Protein AF-A0A519S203-F1 (afdb_monomer_lite)

Sequence (271 aa):
MNTGEDIQGLRKIIDFTRLISLFILSIHFYLVCYVAFEQLGFTSKITDKIIINISKTGLFKSHLLPKGAALLCLGISLVGAKGKKDEKINLKSILAYLSSGLLLYFLSFICLYINSLAIVVGGFYIVITSMGYILILTGGVLLSRLIKVNLNKDIFNDENETFPQEERLLENEYSINLPAKYRLKDKVRDSWINFINPFRGLLVAGTPGAGKSYFVIRHIIDQHIKKGFSMFLYDFKYDDLSKIAYNKLLKYYSGYKIKPSFYVINFDDLN

Foldseek 3Di:
DPPVVVLVVVLVVLVVLLVVLVVLVVLLLCVLLVVLCVVVVVDDPVVCVVSVVVCVVVQVPDSVSSLVSSVVSLLVSLLSQDDDPDDDLDPVLLCVLLVQLVCLQVVLVVLVPDPDDSNVSSVSSSVSNVSSVVSNNVSSNSVSNVVVVVVPPPCPDPQNPFDDAAADDDDDLAKFKFWDWGDHRPDIHIHIDIRPHCVVDDDDDDDPPPCSCPRPVLSNLLVCLLSPDDDDDDDPPPPVVVVSNVVSCVVNQVVDPDGDDDDDDDPVPPD

Radius of gyration: 38.13 Å; chains: 1; bounding box: 88×41×104 Å

Structure (mmCIF, N/CA/C/O backbone):
data_AF-A0A519S203-F1
#
_entry.id   AF-A0A519S203-F1
#
loop_
_atom_site.group_PDB
_atom_site.id
_atom_site.type_symbol
_atom_site.label_atom_id
_atom_site.label_alt_id
_atom_site.label_comp_id
_atom_site.label_asym_id
_atom_site.label_entity_id
_atom_site.label_seq_id
_atom_site.pdbx_PDB_ins_code
_atom_site.Cartn_x
_atom_site.Cartn_y
_atom_site.Cartn_z
_atom_site.occupancy
_atom_site.B_iso_or_equiv
_atom_site.auth_seq_id
_atom_site.auth_comp_id
_atom_site.auth_asym_id
_atom_site.auth_atom_id
_atom_site.pdbx_PDB_model_num
ATOM 1 N N . MET A 1 1 ? 5.602 25.258 0.158 1.00 37.12 1 MET A N 1
ATOM 2 C CA . MET A 1 1 ? 4.981 25.820 -1.059 1.00 37.12 1 MET A CA 1
ATOM 3 C C . MET A 1 1 ? 5.513 25.046 -2.254 1.00 37.12 1 MET A C 1
ATOM 5 O O . MET A 1 1 ? 6.661 25.246 -2.600 1.00 37.12 1 MET A O 1
ATOM 9 N N . ASN A 1 2 ? 4.735 24.121 -2.822 1.00 43.53 2 ASN A N 1
ATOM 10 C CA . ASN A 1 2 ? 4.998 23.586 -4.164 1.00 43.53 2 ASN A CA 1
ATOM 11 C C . ASN A 1 2 ? 4.068 24.360 -5.097 1.00 43.53 2 ASN A C 1
ATOM 13 O O . ASN A 1 2 ? 2.871 24.072 -5.134 1.00 43.53 2 ASN A O 1
ATOM 17 N N . THR A 1 3 ? 4.572 25.394 -5.763 1.00 49.97 3 THR A N 1
ATOM 18 C CA . THR A 1 3 ? 3.804 26.104 -6.790 1.00 49.97 3 THR A CA 1
ATOM 19 C C . THR A 1 3 ? 3.581 25.154 -7.973 1.00 49.97 3 THR A C 1
ATOM 21 O O . THR A 1 3 ? 4.414 24.303 -8.288 1.00 49.97 3 THR A O 1
ATOM 24 N N . GLY A 1 4 ? 2.414 25.230 -8.619 1.00 61.44 4 GLY A N 1
ATOM 25 C CA . GLY A 1 4 ? 2.078 24.346 -9.745 1.00 61.44 4 GLY A CA 1
ATOM 26 C C . GLY A 1 4 ? 3.035 24.474 -10.941 1.00 61.44 4 GLY A C 1
ATOM 27 O O . GLY A 1 4 ? 3.163 23.527 -11.718 1.00 61.44 4 GLY A O 1
ATOM 28 N N . GLU A 1 5 ? 3.734 25.607 -11.056 1.00 64.50 5 GLU A N 1
ATOM 29 C CA . GLU A 1 5 ? 4.727 25.889 -12.098 1.00 64.50 5 GLU A CA 1
ATOM 30 C C . GLU A 1 5 ? 5.952 24.969 -12.011 1.00 64.50 5 GLU A C 1
ATOM 32 O O . GLU A 1 5 ? 6.339 24.385 -13.026 1.00 64.50 5 GLU A O 1
ATOM 37 N N . ASP A 1 6 ? 6.488 24.719 -10.810 1.00 75.69 6 ASP A N 1
ATOM 38 C CA . ASP A 1 6 ? 7.647 23.832 -10.616 1.00 75.69 6 ASP A CA 1
ATOM 39 C C . ASP A 1 6 ? 7.331 22.385 -11.020 1.00 75.69 6 ASP A C 1
ATOM 41 O O . ASP A 1 6 ? 8.147 21.678 -11.618 1.00 75.69 6 ASP A O 1
ATOM 45 N N . ILE A 1 7 ? 6.097 21.941 -10.760 1.00 76.94 7 ILE A N 1
ATOM 46 C CA . ILE A 1 7 ? 5.631 20.596 -11.121 1.00 76.94 7 ILE A CA 1
ATOM 47 C C . ILE A 1 7 ? 5.490 20.456 -12.645 1.00 76.94 7 ILE A C 1
ATOM 49 O O . ILE A 1 7 ? 5.807 19.396 -13.197 1.00 76.94 7 ILE A O 1
ATOM 53 N N . GLN A 1 8 ? 5.026 21.503 -13.337 1.00 79.25 8 GLN A N 1
ATOM 54 C CA . GLN A 1 8 ? 4.950 21.515 -14.800 1.00 79.25 8 GLN A CA 1
ATOM 55 C C . GLN A 1 8 ? 6.339 21.574 -15.444 1.00 79.25 8 GLN A C 1
ATOM 57 O O . GLN A 1 8 ? 6.587 20.844 -16.408 1.00 79.25 8 GLN A O 1
ATOM 62 N N . GLY A 1 9 ? 7.250 22.388 -14.902 1.00 84.31 9 GLY A N 1
ATOM 63 C CA . GLY A 1 9 ? 8.643 22.458 -15.344 1.00 84.31 9 GLY A CA 1
ATOM 64 C C . GLY A 1 9 ? 9.336 21.101 -15.237 1.00 84.31 9 GLY A C 1
ATOM 65 O O . GLY A 1 9 ? 9.890 20.604 -16.219 1.00 84.31 9 GLY A O 1
ATOM 66 N N . LEU A 1 10 ? 9.195 20.435 -14.089 1.00 83.56 10 LEU A N 1
ATOM 67 C CA . LEU A 1 10 ? 9.743 19.098 -13.877 1.00 83.56 10 LEU A CA 1
ATOM 68 C C . LEU A 1 10 ? 9.188 18.083 -14.890 1.00 83.56 10 LEU A C 1
ATOM 70 O O . LEU A 1 10 ? 9.958 17.317 -15.469 1.00 83.56 10 LEU A O 1
ATOM 74 N N . ARG A 1 11 ? 7.873 18.100 -15.163 1.00 83.12 11 ARG A N 1
ATOM 75 C CA . ARG A 1 11 ? 7.250 17.210 -16.163 1.00 83.12 11 ARG A CA 1
ATOM 76 C C . ARG A 1 11 ? 7.840 17.418 -17.561 1.00 83.12 11 ARG A C 1
ATOM 78 O O . ARG A 1 11 ? 8.173 16.433 -18.214 1.00 83.12 11 ARG A O 1
ATOM 85 N N . LYS A 1 12 ? 8.037 18.668 -17.991 1.00 87.62 12 LYS A N 1
ATOM 86 C CA . LYS A 1 12 ? 8.670 18.973 -19.286 1.00 87.62 12 LYS A CA 1
ATOM 87 C C . LYS A 1 12 ? 10.096 18.421 -19.371 1.00 87.62 12 LYS A C 1
ATOM 89 O O . LYS A 1 12 ? 10.453 17.837 -20.388 1.00 87.62 12 LYS A O 1
ATOM 94 N N . ILE A 1 13 ? 10.887 18.550 -18.302 1.00 88.56 13 ILE A N 1
ATOM 95 C CA . ILE A 1 13 ? 12.260 18.014 -18.241 1.00 88.56 13 ILE A CA 1
ATOM 96 C C . ILE A 1 13 ? 12.256 16.484 -18.363 1.00 88.56 13 ILE A C 1
ATOM 98 O O . ILE A 1 13 ? 13.059 15.910 -19.100 1.00 88.56 13 ILE A O 1
ATOM 102 N N . ILE A 1 14 ? 11.330 15.812 -17.679 1.00 90.56 14 ILE A N 1
ATOM 103 C CA . ILE A 1 14 ? 11.160 14.355 -17.750 1.00 90.56 14 ILE A CA 1
ATOM 104 C C . ILE A 1 14 ? 10.800 13.904 -19.170 1.00 90.56 14 ILE A C 1
ATOM 106 O O . ILE A 1 14 ? 11.439 12.995 -19.705 1.00 90.56 14 ILE A O 1
ATOM 110 N N . ASP A 1 15 ? 9.808 14.548 -19.790 1.00 89.81 15 ASP A N 1
ATOM 111 C CA . ASP A 1 15 ? 9.378 14.221 -21.151 1.00 89.81 15 ASP A CA 1
ATOM 112 C C . ASP A 1 15 ? 10.504 14.465 -22.166 1.00 89.81 15 ASP A C 1
ATOM 114 O O . ASP A 1 15 ? 10.732 13.635 -23.050 1.00 89.81 15 ASP A O 1
ATOM 118 N N . PHE A 1 16 ? 11.270 15.545 -21.992 1.00 93.44 16 PHE A N 1
ATOM 119 C CA . PHE A 1 16 ? 12.445 15.845 -22.806 1.00 93.44 16 PHE A CA 1
ATOM 120 C C . PHE A 1 16 ? 13.559 14.802 -22.630 1.00 93.44 16 PHE A C 1
ATOM 122 O O . PHE A 1 16 ? 14.152 14.353 -23.607 1.00 93.44 16 PHE A O 1
ATOM 129 N N . THR A 1 17 ? 13.797 14.328 -21.406 1.00 94.50 17 THR A N 1
ATOM 130 C CA . THR A 1 17 ? 14.799 13.281 -21.138 1.00 94.50 17 THR A CA 1
ATOM 131 C C . THR A 1 17 ? 14.405 11.948 -21.786 1.00 94.50 17 THR A C 1
ATOM 133 O O . THR A 1 17 ? 15.253 11.240 -22.334 1.00 94.50 17 THR A O 1
ATOM 136 N N . ARG A 1 18 ? 13.106 11.618 -21.808 1.00 94.44 18 ARG A N 1
ATOM 137 C CA . ARG A 1 18 ? 12.589 10.461 -22.557 1.00 94.44 18 ARG A CA 1
ATOM 138 C C . ARG A 1 18 ? 12.756 10.644 -24.069 1.00 94.44 18 ARG A C 1
ATOM 140 O O . ARG A 1 18 ? 13.092 9.686 -24.759 1.00 94.44 18 ARG A O 1
ATOM 147 N N . LEU A 1 19 ? 12.569 11.858 -24.588 1.00 96.00 19 LEU A N 1
ATOM 148 C CA . LEU A 1 19 ? 12.817 12.154 -26.001 1.00 96.00 19 LEU A CA 1
ATOM 149 C C . LEU A 1 19 ? 14.298 11.963 -26.364 1.00 96.00 19 LEU A C 1
ATOM 151 O O . LEU A 1 19 ? 14.592 11.359 -27.391 1.00 96.00 19 LEU A O 1
ATOM 155 N N . ILE A 1 20 ? 15.226 12.390 -25.498 1.00 96.25 20 ILE A N 1
ATOM 156 C CA . ILE A 1 20 ? 16.668 12.142 -25.668 1.00 96.25 20 ILE A CA 1
ATOM 157 C C . ILE A 1 20 ? 16.960 10.636 -25.711 1.00 96.25 20 ILE A C 1
ATOM 159 O O . ILE A 1 20 ? 17.706 10.182 -26.575 1.00 96.25 20 ILE A O 1
ATOM 163 N N . SER A 1 21 ? 16.347 9.853 -24.818 1.00 97.31 21 SER A N 1
ATOM 164 C CA . SER A 1 21 ? 16.475 8.389 -24.808 1.00 97.31 21 SER A CA 1
ATOM 165 C C . SER A 1 21 ? 16.095 7.769 -26.161 1.00 97.31 21 SER A C 1
ATOM 167 O O . SER A 1 21 ? 16.878 7.010 -26.735 1.00 97.31 21 SER A O 1
ATOM 169 N N . LEU A 1 22 ? 14.930 8.142 -26.701 1.00 97.31 22 LEU A N 1
ATOM 170 C CA . LEU A 1 22 ? 14.467 7.685 -28.014 1.00 97.31 22 LEU A CA 1
ATOM 171 C C . LEU A 1 22 ? 15.371 8.175 -29.147 1.00 97.31 22 LEU A C 1
ATOM 173 O O . LEU A 1 22 ? 15.666 7.416 -30.061 1.00 97.31 22 LEU A O 1
ATOM 177 N N . PHE A 1 23 ? 15.851 9.416 -29.080 1.00 96.50 23 PHE A N 1
ATOM 178 C CA . PHE A 1 23 ? 16.739 9.985 -30.090 1.00 96.50 23 PHE A CA 1
ATOM 179 C C . PHE A 1 23 ? 18.073 9.232 -30.180 1.00 96.50 23 PHE A C 1
ATOM 181 O O . PHE A 1 23 ? 18.504 8.878 -31.278 1.00 96.50 23 PHE A O 1
ATOM 188 N N . ILE A 1 24 ? 18.692 8.913 -29.036 1.00 96.75 24 ILE A N 1
ATOM 189 C CA . ILE A 1 24 ? 19.907 8.083 -28.984 1.00 96.75 24 ILE A CA 1
ATOM 190 C C . ILE A 1 24 ? 19.639 6.715 -29.623 1.00 96.75 24 ILE A C 1
ATOM 192 O O . ILE A 1 24 ? 20.448 6.240 -30.424 1.00 96.75 24 ILE A O 1
ATOM 196 N N . LEU A 1 25 ? 18.498 6.094 -29.307 1.00 97.44 25 LEU A N 1
ATOM 197 C CA . LEU A 1 25 ? 18.125 4.793 -29.859 1.00 97.44 25 LEU A CA 1
ATOM 198 C C . LEU A 1 25 ? 17.867 4.851 -31.376 1.00 97.44 25 LEU A C 1
ATOM 200 O O . LEU A 1 25 ? 18.287 3.951 -32.097 1.00 97.44 25 LEU A O 1
ATOM 204 N N . SER A 1 26 ? 17.254 5.922 -31.880 1.00 96.38 26 SER A N 1
ATOM 205 C CA . SER A 1 26 ? 17.035 6.132 -33.316 1.00 96.38 26 SER A CA 1
ATOM 206 C C . SER A 1 26 ? 18.344 6.290 -34.088 1.00 96.38 26 SER A C 1
ATOM 208 O O . SER A 1 26 ? 18.509 5.676 -35.141 1.00 96.38 26 SER A O 1
ATOM 210 N N . ILE A 1 27 ? 19.307 7.054 -33.557 1.00 95.44 27 ILE A N 1
ATOM 211 C CA . ILE A 1 27 ? 20.646 7.157 -34.162 1.00 95.44 27 ILE A CA 1
ATOM 212 C C . ILE A 1 27 ? 21.337 5.793 -34.148 1.00 95.44 27 ILE A C 1
ATOM 214 O O . ILE A 1 27 ? 21.956 5.402 -35.136 1.00 95.44 27 ILE A O 1
ATOM 218 N N . HIS A 1 28 ? 21.198 5.045 -33.053 1.00 96.31 28 HIS A N 1
ATOM 219 C CA . HIS A 1 28 ? 21.735 3.691 -32.950 1.00 96.31 28 HIS A CA 1
ATOM 220 C C . HIS A 1 28 ? 21.155 2.755 -34.016 1.00 96.31 28 HIS A C 1
ATOM 222 O O . HIS A 1 28 ? 21.908 2.034 -34.666 1.00 96.31 28 HIS A O 1
ATOM 228 N N . PHE A 1 29 ? 19.840 2.794 -34.252 1.00 96.31 29 PHE A N 1
ATOM 229 C CA . PHE A 1 29 ? 19.209 2.029 -35.330 1.00 96.31 29 PHE A CA 1
ATOM 230 C C . PHE A 1 29 ? 19.722 2.436 -36.705 1.00 96.31 29 PHE A C 1
ATOM 232 O O . PHE A 1 29 ? 20.064 1.560 -37.495 1.00 96.31 29 PHE A O 1
ATOM 239 N N . TYR A 1 30 ? 19.835 3.737 -36.973 1.00 95.12 30 TYR A N 1
ATOM 240 C CA . TYR A 1 30 ? 20.337 4.224 -38.255 1.00 95.12 30 TYR A CA 1
ATOM 241 C C . TYR A 1 30 ? 21.770 3.758 -38.534 1.00 95.12 30 TYR A C 1
ATOM 243 O O . TYR A 1 30 ? 22.072 3.311 -39.634 1.00 95.12 30 TYR A O 1
ATOM 251 N N . LEU A 1 31 ? 22.646 3.816 -37.526 1.00 94.00 31 LEU A N 1
ATOM 252 C CA . LEU A 1 31 ? 24.042 3.394 -37.653 1.00 94.00 31 LEU A CA 1
ATOM 253 C C . LEU A 1 31 ? 24.181 1.875 -37.807 1.00 94.00 31 LEU A C 1
ATOM 255 O O . LEU A 1 31 ? 24.918 1.415 -38.674 1.00 94.00 31 LEU A O 1
ATOM 259 N N . VAL A 1 32 ? 23.486 1.088 -36.980 1.00 93.88 32 VAL A N 1
ATOM 260 C CA . VAL A 1 32 ? 23.598 -0.383 -37.000 1.00 93.88 32 VAL A CA 1
ATOM 261 C C . VAL A 1 32 ? 22.926 -0.987 -38.232 1.00 93.88 32 VAL A C 1
ATOM 263 O O . VAL A 1 32 ? 23.426 -1.962 -38.785 1.00 93.88 32 VAL A O 1
ATOM 266 N N . CYS A 1 33 ? 21.810 -0.416 -38.680 1.00 94.31 33 CYS A N 1
ATOM 267 C CA . CYS A 1 33 ? 21.027 -0.932 -39.800 1.00 94.31 33 CYS A CA 1
ATOM 268 C C . CYS A 1 33 ? 21.199 -0.094 -41.076 1.00 94.31 33 CYS A C 1
ATOM 270 O O . CYS A 1 33 ? 20.311 -0.117 -41.924 1.00 94.31 33 CYS A O 1
ATOM 272 N N . TYR A 1 34 ? 22.314 0.632 -41.238 1.00 94.31 34 TYR A N 1
ATOM 273 C CA . TYR A 1 34 ? 22.511 1.577 -42.348 1.00 94.31 34 TYR A CA 1
ATOM 274 C C . TYR A 1 34 ? 22.242 0.959 -43.726 1.00 94.31 34 TYR A C 1
ATOM 276 O O . TYR A 1 34 ? 21.483 1.517 -44.508 1.00 94.31 34 TYR A O 1
ATOM 284 N N . VAL A 1 35 ? 22.770 -0.242 -43.984 1.00 92.75 35 VAL A N 1
ATOM 285 C CA . VAL A 1 35 ? 22.560 -0.969 -45.251 1.00 92.75 35 VAL A CA 1
ATOM 286 C C . VAL A 1 35 ? 21.073 -1.249 -45.505 1.00 92.75 35 VAL A C 1
ATOM 288 O O . VAL A 1 35 ? 20.607 -1.173 -46.637 1.00 92.75 35 VAL A O 1
ATOM 291 N N . ALA A 1 36 ? 20.297 -1.537 -44.456 1.00 93.31 36 ALA A N 1
ATOM 292 C CA . ALA A 1 36 ? 18.852 -1.714 -44.577 1.00 93.31 36 ALA A CA 1
ATOM 293 C C . ALA A 1 36 ? 18.150 -0.391 -44.925 1.00 93.31 36 ALA A C 1
ATOM 295 O O . ALA A 1 36 ? 17.274 -0.372 -45.786 1.00 93.31 36 ALA A O 1
ATOM 296 N N . PHE A 1 37 ? 18.544 0.718 -44.288 1.00 93.38 37 PHE A N 1
ATOM 297 C CA . PHE A 1 37 ? 18.011 2.049 -44.599 1.00 93.38 37 PHE A CA 1
ATOM 298 C C . PHE A 1 37 ? 18.373 2.501 -46.019 1.00 93.38 37 PHE A C 1
ATOM 300 O O . PHE A 1 37 ? 17.535 3.097 -46.693 1.00 93.38 37 PHE A O 1
ATOM 307 N N . GLU A 1 38 ? 19.581 2.186 -46.489 1.00 93.75 38 GLU A N 1
ATOM 308 C CA . GLU A 1 38 ? 20.039 2.475 -47.850 1.00 93.75 38 GLU A CA 1
ATOM 309 C C . GLU A 1 38 ? 19.207 1.713 -48.888 1.00 93.75 38 GLU A C 1
ATOM 311 O O . GLU A 1 38 ? 18.688 2.321 -49.822 1.00 93.75 38 GLU A O 1
ATOM 316 N N . GLN A 1 39 ? 18.982 0.409 -48.682 1.00 92.44 39 GLN A N 1
ATOM 317 C CA . GLN A 1 39 ? 18.137 -0.410 -49.563 1.00 92.44 39 GLN A CA 1
ATOM 318 C C . GLN A 1 39 ? 16.674 0.059 -49.601 1.00 92.44 39 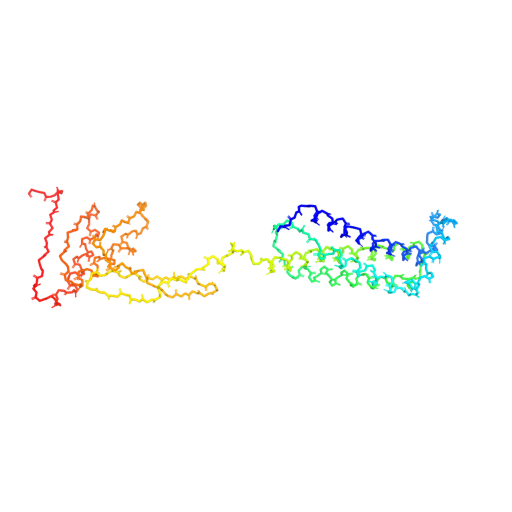GLN A C 1
ATOM 320 O O . GLN A 1 39 ? 16.004 -0.105 -50.618 1.00 92.44 39 GLN A O 1
ATOM 325 N N . LEU A 1 40 ? 16.176 0.651 -48.511 1.00 91.69 40 LEU A N 1
ATOM 326 C CA . LEU A 1 40 ? 14.829 1.225 -48.431 1.00 91.69 40 LEU A CA 1
ATOM 327 C C . LEU A 1 40 ? 14.737 2.656 -48.990 1.00 91.69 40 LEU A C 1
ATOM 329 O O . LEU A 1 40 ? 13.647 3.221 -49.020 1.00 91.69 40 LEU A O 1
ATOM 333 N N . GLY A 1 41 ? 15.852 3.262 -49.414 1.00 91.19 41 GLY A N 1
ATOM 334 C CA . GLY A 1 41 ? 15.882 4.649 -49.887 1.00 91.19 41 GLY A CA 1
ATOM 335 C C . GLY A 1 41 ? 15.641 5.689 -48.784 1.00 91.19 41 GLY A C 1
ATOM 336 O O . GLY A 1 41 ? 15.278 6.825 -49.076 1.00 91.19 41 GLY A O 1
ATOM 337 N N . PHE A 1 42 ? 15.836 5.320 -47.514 1.00 89.56 42 PHE A N 1
ATOM 338 C CA . PHE A 1 42 ? 15.654 6.195 -46.349 1.00 89.56 42 PHE A CA 1
ATOM 339 C C . PHE A 1 42 ? 16.945 6.902 -45.903 1.00 89.56 42 PHE A C 1
ATOM 341 O O . PHE A 1 42 ? 17.016 7.426 -44.789 1.00 89.56 42 PHE A O 1
ATOM 348 N N . THR A 1 43 ? 17.963 6.945 -46.762 1.00 92.06 43 THR A N 1
ATOM 349 C CA . THR A 1 43 ? 19.217 7.671 -46.525 1.00 92.06 43 THR A CA 1
ATOM 350 C C . THR A 1 43 ? 19.224 9.017 -47.251 1.00 92.06 43 THR A C 1
ATOM 352 O O . THR A 1 43 ? 18.616 9.198 -48.306 1.00 92.06 43 THR A O 1
ATOM 355 N N . SER A 1 44 ? 19.907 10.010 -46.678 1.00 92.56 44 SER A N 1
ATOM 356 C CA . SER A 1 44 ? 20.131 11.300 -47.339 1.00 92.56 44 SER A CA 1
ATOM 357 C C . SER A 1 44 ? 21.510 11.846 -46.990 1.00 92.56 44 SER A C 1
ATOM 359 O O . SER A 1 44 ? 21.979 11.684 -45.864 1.00 92.56 44 SER A O 1
ATOM 361 N N . LYS A 1 45 ? 22.142 12.577 -47.920 1.00 91.00 45 LYS A N 1
ATOM 362 C CA . LYS A 1 45 ? 23.474 13.175 -47.698 1.00 91.00 45 LYS A CA 1
ATOM 363 C C . LYS A 1 45 ? 23.519 14.083 -46.464 1.00 91.00 45 LYS A C 1
ATOM 365 O O . LYS A 1 45 ? 24.551 14.179 -45.803 1.00 91.00 45 LYS A O 1
ATOM 370 N N . ILE A 1 46 ? 22.413 14.768 -46.165 1.00 92.62 46 ILE A N 1
ATOM 371 C CA . ILE A 1 46 ? 22.306 15.664 -45.009 1.00 92.62 46 ILE A CA 1
ATOM 372 C C . ILE A 1 46 ? 22.223 14.838 -43.721 1.00 92.62 46 ILE A C 1
ATOM 374 O O . ILE A 1 46 ? 23.005 15.073 -42.799 1.00 92.62 46 ILE A O 1
ATOM 378 N N . THR A 1 47 ? 21.327 13.847 -43.680 1.00 90.88 47 THR A N 1
ATOM 379 C CA . THR A 1 47 ? 21.146 12.943 -42.533 1.00 90.88 47 THR A CA 1
ATOM 380 C C . THR A 1 47 ? 22.442 12.203 -42.208 1.00 90.88 47 THR A C 1
ATOM 382 O O . THR A 1 47 ? 22.880 12.212 -41.059 1.00 90.88 47 THR A O 1
ATOM 385 N N . ASP A 1 48 ? 23.111 11.658 -43.226 1.00 91.94 48 ASP A N 1
ATOM 386 C CA . ASP A 1 48 ? 24.374 10.931 -43.085 1.00 91.94 48 ASP A CA 1
ATOM 387 C C . ASP A 1 48 ? 25.466 11.819 -42.500 1.00 91.94 48 ASP A C 1
ATOM 389 O O . ASP A 1 48 ? 26.135 11.440 -41.540 1.00 91.94 48 ASP A O 1
ATOM 393 N N . LYS A 1 49 ? 25.609 13.045 -43.015 1.00 92.38 49 LYS A N 1
ATOM 394 C CA . LYS A 1 49 ? 26.606 13.998 -42.516 1.00 92.38 49 LYS A CA 1
ATOM 395 C C . LYS A 1 49 ? 26.370 14.355 -41.047 1.00 92.38 49 LYS A C 1
ATOM 397 O O . LYS A 1 49 ? 27.331 14.451 -40.282 1.00 92.38 49 LYS A O 1
ATOM 402 N N . ILE A 1 50 ? 25.113 14.543 -40.646 1.00 91.88 50 ILE A N 1
ATOM 403 C CA . ILE A 1 50 ? 24.751 14.830 -39.252 1.00 91.88 50 ILE A CA 1
ATOM 404 C C . ILE A 1 50 ? 25.073 13.622 -38.367 1.00 91.88 50 ILE A C 1
ATOM 406 O O . ILE A 1 50 ? 25.781 13.763 -37.369 1.00 91.88 50 ILE A O 1
ATOM 410 N N . ILE A 1 51 ? 24.611 12.431 -38.747 1.00 92.06 51 ILE A N 1
ATOM 411 C CA . ILE A 1 51 ? 24.763 11.216 -37.942 1.00 92.06 51 ILE A CA 1
ATOM 412 C C . ILE A 1 51 ? 26.233 10.792 -37.821 1.00 92.06 51 ILE A C 1
ATOM 414 O O . ILE A 1 51 ? 26.666 10.431 -36.729 1.00 92.06 51 ILE A O 1
ATOM 418 N N . ILE A 1 52 ? 27.036 10.919 -38.882 1.00 89.69 52 ILE A N 1
ATOM 419 C CA . ILE A 1 52 ? 28.486 10.653 -38.846 1.00 89.69 52 ILE A CA 1
ATOM 420 C C . ILE A 1 52 ? 29.213 11.620 -37.904 1.00 89.69 52 ILE A C 1
ATOM 422 O O . ILE A 1 52 ? 30.165 11.237 -37.226 1.00 89.69 52 ILE A O 1
ATOM 426 N N . ASN A 1 53 ? 28.797 12.885 -37.833 1.00 91.25 53 ASN A N 1
ATOM 427 C CA . ASN A 1 53 ? 29.393 13.818 -36.878 1.00 91.25 53 ASN A CA 1
ATOM 428 C C . ASN A 1 53 ? 28.998 13.479 -35.435 1.00 91.25 53 ASN A C 1
ATOM 430 O O . ASN A 1 53 ? 29.838 13.563 -34.541 1.00 91.25 53 ASN A O 1
ATOM 434 N N . ILE A 1 54 ? 27.761 13.031 -35.212 1.00 89.38 54 ILE A N 1
ATOM 435 C CA . ILE A 1 54 ? 27.304 12.579 -33.894 1.00 89.38 54 ILE A CA 1
ATOM 436 C C . ILE A 1 54 ? 28.005 11.275 -33.481 1.00 89.38 54 ILE A C 1
ATOM 438 O O . ILE A 1 54 ? 28.371 11.128 -32.314 1.00 89.38 54 ILE A O 1
ATOM 442 N N . SER A 1 55 ? 28.270 10.345 -34.402 1.00 89.00 55 SER A N 1
ATOM 443 C CA . SER A 1 55 ? 28.934 9.074 -34.072 1.00 89.00 55 SER A CA 1
ATOM 444 C C . SER A 1 55 ? 30.366 9.266 -33.549 1.00 89.00 55 SER A C 1
ATOM 446 O O . SER A 1 55 ? 30.831 8.489 -32.710 1.00 89.00 55 SER A O 1
ATOM 448 N N . LYS A 1 56 ? 31.036 10.363 -33.935 1.00 88.38 56 LYS A N 1
ATOM 449 C CA . LYS A 1 56 ? 32.379 10.742 -33.456 1.00 88.38 56 LYS A CA 1
ATOM 450 C C . LYS A 1 56 ? 32.433 11.161 -31.982 1.00 88.38 56 LYS A C 1
ATOM 452 O O . LYS A 1 56 ? 33.518 11.180 -31.410 1.00 88.38 56 LYS A O 1
ATOM 457 N N . THR A 1 57 ? 31.295 11.440 -31.342 1.00 85.69 57 THR A N 1
ATOM 458 C CA . THR A 1 57 ? 31.215 11.854 -29.921 1.00 85.69 57 THR A CA 1
ATOM 459 C C . THR A 1 57 ? 31.630 10.762 -28.924 1.00 85.69 57 THR A C 1
ATOM 461 O O . THR A 1 57 ? 31.699 11.006 -27.724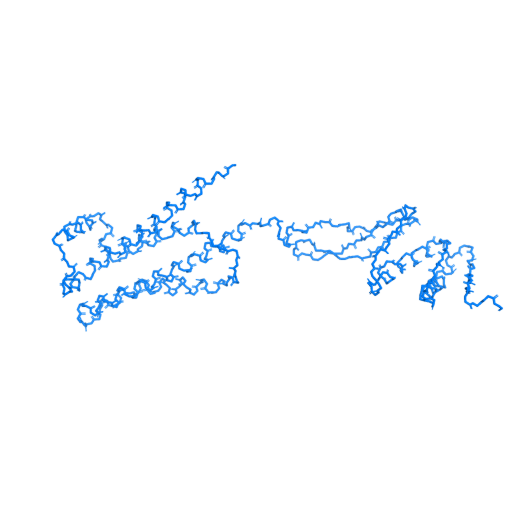 1.00 85.69 57 THR A O 1
ATOM 464 N N . GLY A 1 58 ? 31.913 9.542 -29.396 1.00 86.31 58 GLY A N 1
ATOM 465 C CA . GLY A 1 58 ? 32.328 8.411 -28.566 1.00 86.31 58 GLY A CA 1
ATOM 466 C C . GLY A 1 58 ? 31.171 7.547 -28.066 1.00 86.31 58 GLY A C 1
ATOM 467 O O . GLY A 1 58 ? 31.387 6.370 -27.782 1.00 86.31 58 GLY A O 1
ATOM 468 N N . LEU A 1 59 ? 29.946 8.088 -28.051 1.00 91.12 59 LEU A N 1
ATOM 469 C CA . LEU A 1 59 ? 28.740 7.394 -27.588 1.00 91.12 59 LEU A CA 1
ATOM 470 C C . LEU A 1 59 ? 28.387 6.163 -28.444 1.00 91.12 59 LEU A C 1
ATOM 472 O O . LEU A 1 59 ? 27.846 5.184 -27.943 1.00 91.12 59 LEU A O 1
ATOM 476 N N . PHE A 1 60 ? 28.722 6.198 -29.733 1.00 92.38 60 PHE A N 1
ATOM 477 C CA . PHE A 1 60 ? 28.361 5.167 -30.712 1.00 92.38 60 PHE A CA 1
ATOM 478 C C . PHE A 1 60 ? 29.545 4.271 -31.112 1.00 92.38 60 PHE A C 1
ATOM 480 O O . PHE A 1 60 ? 29.502 3.614 -32.146 1.00 92.38 60 PHE A O 1
ATOM 487 N N . LYS A 1 61 ? 30.616 4.229 -30.303 1.00 86.94 61 LYS A N 1
ATOM 488 C CA . LYS A 1 61 ? 31.802 3.385 -30.565 1.00 86.94 61 LYS A CA 1
ATOM 489 C C . LYS A 1 61 ? 31.537 1.882 -30.430 1.00 86.94 61 LYS A C 1
ATOM 491 O O . LYS A 1 61 ? 32.304 1.086 -30.959 1.00 86.94 61 LYS A O 1
ATOM 496 N N . SER A 1 62 ? 30.499 1.485 -29.697 1.00 87.44 62 SER A N 1
ATOM 497 C CA . SER A 1 62 ? 30.113 0.082 -29.510 1.00 87.44 62 SER A CA 1
ATOM 498 C C . SER A 1 62 ? 28.602 -0.085 -29.625 1.00 87.44 62 SER A C 1
ATOM 500 O O . SER A 1 62 ? 27.857 0.888 -29.543 1.00 87.44 62 SER A O 1
ATOM 502 N N . HIS A 1 63 ? 28.126 -1.324 -29.768 1.00 86.56 63 HIS A N 1
ATOM 503 C CA . HIS A 1 63 ? 26.688 -1.595 -29.861 1.00 86.56 63 HIS A CA 1
ATOM 504 C C . HIS A 1 63 ? 25.940 -1.452 -28.524 1.00 86.56 63 HIS A C 1
ATOM 506 O O . HIS A 1 63 ? 24.723 -1.260 -28.513 1.00 86.56 63 HIS A O 1
ATOM 512 N N . LEU A 1 64 ? 26.650 -1.570 -27.397 1.00 92.31 64 LEU A N 1
ATOM 513 C CA . LEU A 1 64 ? 26.064 -1.584 -26.053 1.00 92.31 64 LEU A CA 1
ATOM 514 C C . LEU A 1 64 ? 26.010 -0.197 -25.417 1.00 92.31 64 LEU A C 1
ATOM 516 O O . LEU A 1 64 ? 25.069 0.108 -24.690 1.00 92.31 64 LEU A O 1
ATOM 520 N N . LEU A 1 65 ? 27.002 0.649 -25.691 1.00 94.12 65 LEU A N 1
ATOM 521 C CA . LEU A 1 65 ? 27.124 1.966 -25.074 1.00 94.12 65 LEU A CA 1
ATOM 522 C C . LEU A 1 65 ? 25.959 2.926 -25.408 1.00 94.12 65 LEU A C 1
ATOM 524 O O . LEU A 1 65 ? 25.393 3.483 -24.464 1.00 94.12 65 LEU A O 1
ATOM 528 N N . PRO A 1 66 ? 25.489 3.066 -26.668 1.00 95.38 66 PRO A N 1
ATOM 529 C CA . PRO A 1 66 ? 24.327 3.906 -26.968 1.00 95.38 66 PRO A CA 1
ATOM 530 C C . PRO A 1 66 ? 23.038 3.303 -26.397 1.00 95.38 66 PRO A C 1
ATOM 532 O O . PRO A 1 66 ? 22.183 4.030 -25.895 1.00 95.38 66 PRO A O 1
ATOM 535 N N . LYS A 1 67 ? 22.925 1.967 -26.378 1.00 96.56 67 LYS A N 1
ATOM 536 C CA . LYS A 1 67 ? 21.818 1.259 -25.727 1.00 96.56 67 LYS A CA 1
ATOM 537 C C . LYS A 1 67 ? 21.755 1.553 -24.226 1.00 96.56 67 LYS A C 1
ATOM 539 O O . LYS A 1 67 ? 20.671 1.821 -23.711 1.00 96.56 67 LYS A O 1
ATOM 544 N N . GLY A 1 68 ? 22.897 1.521 -23.540 1.00 96.81 68 GLY A N 1
ATOM 545 C CA . GLY A 1 68 ? 23.018 1.854 -22.122 1.00 96.81 68 GLY A CA 1
ATOM 546 C C . GLY A 1 68 ? 22.703 3.323 -21.839 1.00 96.81 68 GLY A C 1
ATOM 547 O O . GLY A 1 68 ? 21.951 3.615 -20.915 1.00 96.81 68 GLY A O 1
ATOM 548 N N . ALA A 1 69 ? 23.192 4.243 -22.673 1.00 96.75 69 ALA A N 1
ATOM 549 C CA . ALA A 1 69 ? 22.890 5.668 -22.549 1.00 96.75 69 ALA A CA 1
ATOM 550 C C . ALA A 1 69 ? 21.398 5.975 -22.753 1.00 96.75 69 ALA A C 1
ATOM 552 O O . ALA A 1 69 ? 20.809 6.723 -21.973 1.00 96.75 69 ALA A O 1
ATOM 553 N N . ALA A 1 70 ? 20.758 5.335 -23.738 1.00 97.62 70 ALA A N 1
ATOM 554 C CA . ALA A 1 70 ? 19.315 5.432 -23.928 1.00 97.62 70 ALA A CA 1
ATOM 555 C C . ALA A 1 70 ? 18.553 4.932 -22.688 1.00 97.62 70 ALA A C 1
ATOM 557 O O . ALA A 1 70 ? 17.632 5.612 -22.231 1.00 97.62 70 ALA A O 1
ATOM 558 N N . LEU A 1 71 ? 18.950 3.798 -22.095 1.00 97.44 71 LEU A N 1
ATOM 559 C CA . LEU A 1 71 ? 18.334 3.296 -20.861 1.00 97.44 71 LEU A CA 1
ATOM 560 C C . LEU A 1 71 ? 18.604 4.187 -19.642 1.00 97.44 71 LEU A C 1
ATOM 562 O O . LEU A 1 71 ? 17.729 4.310 -18.791 1.00 97.44 71 LEU A O 1
ATOM 566 N N . LEU A 1 72 ? 19.763 4.842 -19.561 1.00 96.69 72 LEU A N 1
ATOM 567 C CA . LEU A 1 72 ? 20.068 5.797 -18.495 1.00 96.69 72 LEU A CA 1
ATOM 568 C C . LEU A 1 72 ? 19.135 7.014 -18.566 1.00 96.69 72 LEU A C 1
ATOM 570 O O . LEU A 1 72 ? 18.501 7.360 -17.569 1.00 96.69 72 LEU A O 1
ATOM 574 N N . CYS A 1 73 ? 18.968 7.608 -19.750 1.00 96.50 73 CYS A N 1
ATOM 575 C CA . CYS A 1 73 ? 18.000 8.687 -19.961 1.00 96.50 73 CYS A CA 1
ATOM 576 C C . CYS A 1 73 ? 16.562 8.225 -19.669 1.00 96.50 73 CYS A C 1
ATOM 578 O O . CYS A 1 73 ? 15.797 8.942 -19.020 1.00 96.50 73 CYS A O 1
ATOM 580 N N . LEU A 1 74 ? 16.199 7.005 -20.082 1.00 96.19 74 LEU A N 1
ATOM 581 C CA . LEU A 1 74 ? 14.900 6.416 -19.753 1.00 96.19 74 LEU A CA 1
ATOM 582 C C . LEU A 1 74 ? 14.722 6.306 -18.231 1.00 96.19 74 LEU A C 1
ATOM 584 O O . LEU A 1 74 ? 13.717 6.777 -17.707 1.00 96.19 74 LEU A O 1
ATOM 588 N N . GLY A 1 75 ? 15.710 5.770 -17.514 1.00 94.56 75 GLY A N 1
ATOM 589 C CA . GLY A 1 75 ? 15.709 5.649 -16.056 1.00 94.56 75 GLY A CA 1
ATOM 590 C C . GLY A 1 75 ? 15.489 6.986 -15.349 1.00 94.56 75 GLY A C 1
ATOM 591 O O . GLY A 1 75 ? 14.622 7.081 -14.482 1.00 94.56 75 GLY A O 1
ATOM 592 N N . ILE A 1 76 ? 16.190 8.041 -15.779 1.00 93.25 76 ILE A N 1
ATOM 593 C CA . ILE A 1 76 ? 16.000 9.404 -15.253 1.00 93.25 76 ILE A CA 1
ATOM 594 C C . ILE A 1 76 ? 14.563 9.886 -15.504 1.00 93.25 76 ILE A C 1
ATOM 596 O O . ILE A 1 76 ? 13.916 10.401 -14.592 1.00 93.25 76 ILE A O 1
ATOM 600 N N . SER A 1 77 ? 14.020 9.664 -16.707 1.00 92.62 77 SER A N 1
ATOM 601 C CA . SER A 1 77 ? 12.638 10.052 -17.026 1.00 92.62 77 SER A CA 1
ATOM 602 C C . SER A 1 77 ? 11.596 9.315 -16.162 1.00 92.62 77 SER A C 1
ATOM 604 O O . SER A 1 77 ? 10.557 9.869 -15.798 1.00 92.62 77 SER A O 1
ATOM 606 N N . LEU A 1 78 ? 11.886 8.080 -15.748 1.00 91.19 78 LEU A N 1
ATOM 607 C CA . LEU A 1 78 ? 10.971 7.263 -14.952 1.00 91.19 78 LEU A CA 1
ATOM 608 C C . LEU A 1 78 ? 10.832 7.748 -13.504 1.00 91.19 78 LEU A C 1
ATOM 610 O O . LEU A 1 78 ? 9.754 7.595 -12.925 1.00 91.19 78 LEU A O 1
ATOM 614 N N . VAL A 1 79 ? 11.854 8.390 -12.923 1.00 83.75 79 VAL A N 1
ATOM 615 C CA . VAL A 1 79 ? 11.815 8.931 -11.543 1.00 83.75 79 VAL A CA 1
ATOM 616 C C . VAL A 1 79 ? 10.633 9.882 -11.352 1.00 83.75 79 VAL A C 1
ATOM 618 O O . VAL A 1 79 ? 10.007 9.943 -10.294 1.00 83.75 79 VAL A O 1
ATOM 621 N N . GLY A 1 80 ? 10.261 10.603 -12.402 1.00 74.44 80 GLY A N 1
ATOM 622 C CA . GLY A 1 80 ? 9.199 11.588 -12.368 1.00 74.44 80 GLY A CA 1
ATOM 623 C C . GLY A 1 80 ? 7.803 11.093 -12.743 1.00 74.44 80 GLY A C 1
ATOM 624 O O . GLY A 1 80 ? 6.835 11.831 -12.547 1.00 74.44 80 GLY A O 1
ATOM 625 N N . ALA A 1 81 ? 7.661 9.848 -13.204 1.00 72.19 81 ALA A N 1
ATOM 626 C CA . ALA A 1 81 ? 6.374 9.287 -13.602 1.00 72.19 81 ALA A CA 1
ATOM 627 C C . ALA A 1 81 ? 5.370 9.323 -12.432 1.00 72.19 81 ALA A C 1
ATOM 629 O O . ALA A 1 81 ? 5.655 8.852 -11.328 1.00 72.19 81 ALA A O 1
ATOM 630 N N . LYS A 1 82 ? 4.199 9.931 -12.646 1.00 63.94 82 LYS A N 1
ATOM 631 C CA . LYS A 1 82 ? 3.079 9.948 -11.692 1.00 63.94 82 LYS A CA 1
ATOM 632 C C . LYS A 1 82 ? 1.899 9.240 -12.354 1.00 63.94 82 LYS A C 1
ATOM 634 O O . LYS A 1 82 ? 1.343 9.767 -13.312 1.00 63.94 82 LYS A O 1
ATOM 639 N N . GLY A 1 83 ? 1.556 8.048 -11.871 1.00 62.25 83 GLY A N 1
ATOM 640 C CA . GLY A 1 83 ? 0.367 7.307 -12.304 1.00 62.25 83 GLY A CA 1
ATOM 641 C C . GLY A 1 83 ? -0.829 7.566 -11.385 1.00 62.25 83 GLY A C 1
ATOM 642 O O . GLY A 1 83 ? -0.648 7.923 -10.220 1.00 62.25 83 GLY A O 1
ATOM 643 N N . LYS A 1 84 ? -2.048 7.388 -11.908 1.00 56.62 84 LYS A N 1
ATOM 644 C CA . LYS A 1 84 ? -3.303 7.428 -11.132 1.00 56.62 84 LYS A CA 1
ATOM 645 C C . LYS A 1 84 ? -3.263 6.348 -10.041 1.00 56.62 84 LYS A C 1
ATOM 647 O O . LYS A 1 84 ? -2.680 5.308 -10.291 1.00 56.62 84 LYS A O 1
ATOM 652 N N . LYS A 1 85 ? -3.832 6.583 -8.849 1.00 52.94 85 LYS A N 1
ATOM 653 C CA . LYS A 1 85 ? -3.696 5.715 -7.651 1.00 52.94 85 LYS A CA 1
ATOM 654 C C . LYS A 1 85 ? -4.269 4.291 -7.808 1.00 52.94 85 LYS A C 1
ATOM 656 O O . LYS A 1 85 ? -3.895 3.429 -7.020 1.00 52.94 85 LYS A O 1
ATOM 661 N N . ASP A 1 86 ? -5.052 4.004 -8.845 1.00 52.47 86 ASP A N 1
ATOM 662 C CA . ASP A 1 86 ? -5.697 2.699 -9.036 1.00 52.47 86 ASP A CA 1
ATOM 663 C C . ASP A 1 86 ? -4.849 1.681 -9.787 1.00 52.47 86 ASP A C 1
ATOM 665 O O . ASP A 1 86 ? -4.298 1.986 -10.844 1.00 52.47 86 ASP A O 1
ATOM 669 N N . GLU A 1 87 ? -4.632 0.526 -9.158 1.00 53.06 87 GLU A N 1
ATOM 670 C CA . GLU A 1 87 ? -4.535 -0.826 -9.738 1.00 53.06 87 GLU A CA 1
ATOM 671 C C . GLU A 1 87 ? -3.700 -1.727 -8.825 1.00 53.06 87 GLU A C 1
ATOM 673 O O . GLU A 1 87 ? -2.749 -1.284 -8.188 1.00 53.06 87 GLU A O 1
ATOM 678 N N . LYS A 1 88 ? -4.064 -3.008 -8.754 1.00 61.59 88 LYS A N 1
ATOM 679 C CA . LYS A 1 88 ? -3.363 -4.063 -8.012 1.00 61.59 88 LYS A CA 1
ATOM 680 C C . LYS A 1 88 ? -1.944 -4.245 -8.573 1.00 61.59 88 LYS A C 1
ATOM 682 O O . LYS A 1 88 ? -1.707 -5.125 -9.397 1.00 61.59 88 LYS A O 1
ATOM 687 N N . ILE A 1 89 ? -1.003 -3.391 -8.167 1.00 69.56 89 ILE A N 1
ATOM 688 C CA . ILE A 1 89 ? 0.386 -3.453 -8.627 1.00 69.56 89 ILE A CA 1
ATOM 689 C C . ILE A 1 89 ? 1.016 -4.737 -8.079 1.00 69.56 89 ILE A C 1
ATOM 691 O O . ILE A 1 89 ? 1.301 -4.848 -6.890 1.00 69.56 89 ILE A O 1
ATOM 695 N N . ASN A 1 90 ? 1.242 -5.717 -8.953 1.00 81.88 90 ASN A N 1
ATOM 696 C CA . ASN A 1 90 ? 1.903 -6.966 -8.597 1.00 81.88 90 ASN A CA 1
ATOM 697 C C . ASN A 1 90 ? 3.406 -6.870 -8.892 1.00 81.88 90 ASN A C 1
ATOM 699 O O . ASN A 1 90 ? 3.812 -6.723 -10.048 1.00 81.88 90 ASN A O 1
ATOM 703 N N . LEU A 1 91 ? 4.237 -7.011 -7.854 1.00 87.38 91 LEU A N 1
ATOM 704 C CA . LEU A 1 91 ? 5.699 -7.006 -7.974 1.00 87.38 91 LEU A CA 1
ATOM 705 C C . LEU A 1 91 ? 6.203 -8.061 -8.974 1.00 87.38 91 LEU A C 1
ATOM 707 O O . LEU A 1 91 ? 7.146 -7.798 -9.718 1.00 87.38 91 LEU A O 1
ATOM 711 N N . LYS A 1 92 ? 5.544 -9.227 -9.052 1.00 91.31 92 LYS A N 1
ATOM 712 C CA . LYS A 1 92 ? 5.904 -10.290 -10.005 1.00 91.31 92 LYS A CA 1
ATOM 713 C C . LYS A 1 92 ? 5.746 -9.827 -11.453 1.00 91.31 92 LYS A C 1
ATOM 715 O O . LYS A 1 92 ? 6.618 -10.097 -12.272 1.00 91.31 92 LYS A O 1
ATOM 720 N N . SER A 1 93 ? 4.678 -9.090 -11.760 1.00 90.19 93 SER A N 1
ATOM 721 C CA . SER A 1 93 ? 4.442 -8.547 -13.102 1.00 90.19 93 SER A CA 1
ATOM 722 C C . SER A 1 93 ? 5.476 -7.481 -13.470 1.00 90.19 93 SER A C 1
ATOM 724 O O . SER A 1 93 ? 5.970 -7.477 -14.592 1.00 90.19 93 SER A O 1
ATOM 726 N N . ILE A 1 94 ? 5.862 -6.617 -12.522 1.00 93.06 94 ILE A N 1
ATOM 727 C CA . ILE A 1 94 ? 6.927 -5.619 -12.730 1.00 93.06 94 ILE A CA 1
ATOM 728 C C . ILE A 1 94 ? 8.253 -6.308 -13.064 1.00 93.06 94 ILE A C 1
ATOM 730 O O . ILE A 1 94 ? 8.903 -5.957 -14.048 1.00 93.06 94 ILE A O 1
ATOM 734 N N . LEU A 1 95 ? 8.637 -7.305 -12.263 1.00 94.88 95 LEU A N 1
ATOM 735 C CA . LEU A 1 95 ? 9.863 -8.071 -12.480 1.00 94.88 95 LEU A CA 1
ATOM 736 C C . LEU A 1 95 ? 9.838 -8.812 -13.821 1.00 94.88 95 LEU A C 1
ATOM 738 O O . LEU A 1 95 ? 10.852 -8.829 -14.515 1.00 94.88 95 LEU A O 1
ATOM 742 N N . ALA A 1 96 ? 8.691 -9.365 -14.223 1.00 95.44 96 ALA A N 1
ATOM 743 C CA . ALA A 1 96 ? 8.525 -9.997 -15.529 1.00 95.44 96 ALA A CA 1
ATOM 744 C C . ALA A 1 96 ? 8.734 -8.999 -16.682 1.00 95.44 96 ALA A C 1
ATOM 746 O O . ALA A 1 96 ? 9.502 -9.292 -17.597 1.00 95.44 96 ALA A O 1
ATOM 747 N N . TYR A 1 97 ? 8.132 -7.804 -16.626 1.00 95.94 97 TYR A N 1
ATOM 748 C CA . TYR A 1 97 ? 8.325 -6.767 -17.650 1.00 95.94 97 TYR A CA 1
ATOM 749 C C . TYR A 1 97 ? 9.780 -6.299 -17.746 1.00 95.94 97 TYR A C 1
ATOM 751 O O . TYR A 1 97 ? 10.332 -6.226 -18.841 1.00 95.94 97 TYR A O 1
ATOM 759 N N . LEU A 1 98 ? 10.420 -6.014 -16.609 1.00 96.75 98 LEU A N 1
ATOM 760 C CA . LEU A 1 98 ? 11.802 -5.529 -16.592 1.00 96.75 98 LEU A CA 1
ATOM 761 C C . LEU A 1 98 ? 12.795 -6.603 -17.050 1.00 96.75 98 LEU A C 1
ATOM 763 O O . LEU A 1 98 ? 13.676 -6.305 -17.851 1.00 96.75 98 LEU A O 1
ATOM 767 N N . SER A 1 99 ? 12.650 -7.845 -16.578 1.00 97.25 99 SER A N 1
ATOM 768 C CA . SER A 1 99 ? 13.550 -8.941 -16.963 1.00 97.25 99 SER A CA 1
ATOM 769 C C . SER A 1 99 ? 13.401 -9.313 -18.438 1.00 97.25 99 SER A C 1
ATOM 771 O O . SER A 1 99 ? 14.397 -9.335 -19.157 1.00 97.25 99 SER A O 1
ATOM 773 N N . SER A 1 100 ? 12.172 -9.529 -18.920 1.00 97.50 100 SER A N 1
ATOM 774 C CA . SER A 1 100 ? 11.920 -9.816 -20.340 1.00 97.50 100 SER A CA 1
ATOM 775 C C . SER A 1 100 ? 12.331 -8.650 -21.242 1.00 97.50 100 SER A C 1
ATOM 777 O O . SER A 1 100 ? 12.952 -8.871 -22.280 1.00 97.50 100 SER A O 1
ATOM 779 N N . GLY A 1 101 ? 12.075 -7.409 -20.821 1.00 97.88 101 GLY A N 1
ATOM 780 C CA . GLY A 1 101 ? 12.487 -6.210 -21.539 1.00 97.88 101 GLY A CA 1
ATOM 781 C C . GLY A 1 101 ? 14.004 -6.076 -21.660 1.00 97.88 101 GLY A C 1
ATOM 782 O O . GLY A 1 101 ? 14.505 -5.870 -22.763 1.00 97.88 101 GLY A O 1
ATOM 783 N N . LEU A 1 102 ? 14.747 -6.254 -20.561 1.00 97.62 102 LEU A N 1
ATOM 784 C CA . LEU A 1 102 ? 16.216 -6.241 -20.567 1.00 97.62 102 LEU A CA 1
ATOM 785 C C . LEU A 1 102 ? 16.792 -7.356 -21.439 1.00 97.62 102 LEU A C 1
ATOM 787 O O . LEU A 1 102 ? 17.707 -7.098 -22.222 1.00 97.62 102 LEU A O 1
ATOM 791 N N . LEU A 1 103 ? 16.238 -8.569 -21.340 1.00 97.38 103 LEU A N 1
ATOM 792 C CA . LEU A 1 103 ? 16.653 -9.693 -22.171 1.00 97.38 103 LEU A CA 1
ATOM 793 C C . LEU A 1 103 ? 16.452 -9.372 -23.654 1.00 97.38 103 LEU A C 1
ATOM 795 O O . LEU A 1 103 ? 17.425 -9.388 -24.398 1.00 97.38 103 LEU A O 1
ATOM 799 N N . LEU A 1 104 ? 15.243 -8.998 -24.084 1.00 97.31 104 LEU A N 1
ATOM 800 C CA . LEU A 1 104 ? 14.979 -8.657 -25.487 1.00 97.31 104 LEU A CA 1
ATOM 801 C C . LEU A 1 104 ? 15.840 -7.482 -25.970 1.00 97.31 104 LEU A C 1
ATOM 803 O O . LEU A 1 104 ? 16.415 -7.538 -27.056 1.00 97.31 104 LEU A O 1
ATOM 807 N N . TYR A 1 105 ? 15.973 -6.433 -25.157 1.00 97.69 105 TYR A N 1
ATOM 808 C CA . TYR A 1 105 ? 16.708 -5.226 -25.523 1.00 97.69 105 TYR A CA 1
ATOM 809 C C . TYR A 1 105 ? 18.199 -5.488 -25.745 1.00 97.69 105 TYR A C 1
ATOM 811 O O . TYR A 1 105 ? 18.777 -4.992 -26.717 1.00 97.69 105 TYR A O 1
ATOM 819 N N . PHE A 1 106 ? 18.838 -6.266 -24.867 1.00 95.50 106 PHE A N 1
ATOM 820 C CA . PHE A 1 106 ? 20.259 -6.564 -24.998 1.00 95.50 106 PHE A CA 1
ATOM 821 C C . PHE A 1 106 ? 20.520 -7.716 -25.961 1.00 95.50 106 PHE A C 1
ATOM 823 O O . PHE A 1 106 ? 21.364 -7.526 -26.830 1.00 95.50 106 PHE A O 1
ATOM 830 N N . LEU A 1 107 ? 19.771 -8.827 -25.900 1.00 95.50 107 LEU A N 1
ATOM 831 C CA . LEU A 1 107 ? 19.955 -9.994 -26.781 1.00 95.50 107 LEU A CA 1
ATOM 832 C C . LEU A 1 107 ? 19.538 -9.738 -28.235 1.00 95.50 107 LEU A C 1
ATOM 834 O O . LEU A 1 107 ? 19.861 -10.552 -29.097 1.00 95.50 107 LEU A O 1
ATOM 838 N N . SER A 1 108 ? 18.900 -8.607 -28.558 1.00 95.38 108 SER A N 1
ATOM 839 C CA . SER A 1 108 ? 18.563 -8.283 -29.950 1.00 95.38 108 SER A CA 1
ATOM 840 C C . SER A 1 108 ? 19.776 -8.281 -30.886 1.00 95.38 108 SER A C 1
ATOM 842 O O . SER A 1 108 ? 19.607 -8.515 -32.079 1.00 95.38 108 SER A O 1
ATOM 844 N N . PHE A 1 109 ? 20.999 -8.102 -30.366 1.00 92.25 109 PHE A N 1
ATOM 845 C CA . PHE A 1 109 ? 22.234 -8.197 -31.154 1.00 92.25 109 PHE A CA 1
ATOM 846 C C . PHE A 1 109 ? 22.398 -9.552 -31.867 1.00 92.25 109 PHE A C 1
ATOM 848 O O . PHE A 1 109 ? 23.010 -9.593 -32.929 1.00 92.25 109 PHE A O 1
ATOM 855 N N . ILE A 1 110 ? 21.808 -10.634 -31.340 1.00 93.06 110 ILE A N 1
ATOM 856 C CA . ILE A 1 110 ? 21.832 -11.971 -31.956 1.00 93.06 110 ILE A CA 1
ATOM 857 C C . ILE A 1 110 ? 21.228 -11.933 -33.368 1.00 93.06 110 ILE A C 1
ATOM 859 O O . ILE A 1 110 ? 21.698 -12.641 -34.256 1.00 93.06 110 ILE A O 1
ATOM 863 N N . CYS A 1 111 ? 20.252 -11.050 -33.611 1.00 92.25 111 CYS A N 1
ATOM 864 C CA . CYS A 1 111 ? 19.633 -10.884 -34.928 1.00 92.25 111 CYS A CA 1
ATOM 865 C C . CYS A 1 111 ? 20.655 -10.513 -36.007 1.00 92.25 111 CYS A C 1
ATOM 867 O O . CYS A 1 111 ? 20.490 -10.904 -37.156 1.00 92.25 111 CYS A O 1
ATOM 869 N N . LEU A 1 112 ? 21.722 -9.798 -35.636 1.00 90.31 112 LEU A N 1
ATOM 870 C CA . LEU A 1 112 ? 22.754 -9.339 -36.566 1.00 90.31 112 LEU A CA 1
ATOM 871 C C . LEU A 1 112 ? 23.631 -10.481 -37.106 1.00 90.31 112 LEU A C 1
ATOM 873 O O . LEU A 1 112 ? 24.331 -10.279 -38.091 1.00 90.31 112 LEU A O 1
ATOM 877 N N . TYR A 1 113 ? 23.583 -11.672 -36.497 1.00 92.19 113 TYR A N 1
ATOM 878 C CA . TYR A 1 113 ? 24.293 -12.867 -36.972 1.00 92.19 113 TYR A CA 1
ATOM 879 C C . TYR A 1 113 ? 23.444 -13.756 -37.889 1.00 92.19 113 TYR A C 1
ATOM 881 O O . TYR A 1 113 ? 23.926 -14.781 -38.373 1.00 92.19 113 TYR A O 1
ATOM 889 N N . ILE A 1 114 ? 22.179 -13.399 -38.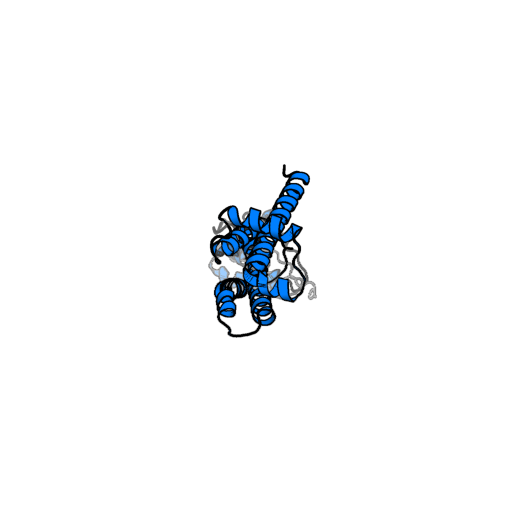128 1.00 92.19 114 ILE A N 1
ATOM 890 C CA . ILE A 1 114 ? 21.311 -14.140 -39.042 1.00 92.19 114 ILE A CA 1
ATOM 891 C C . ILE A 1 114 ? 21.791 -13.890 -40.475 1.00 92.19 114 ILE A C 1
ATOM 893 O O . ILE A 1 114 ? 21.849 -12.748 -40.928 1.00 92.19 114 ILE A O 1
ATOM 897 N N . ASN A 1 115 ? 22.087 -14.962 -41.209 1.00 91.62 115 ASN A N 1
ATOM 898 C CA . ASN A 1 115 ? 22.440 -14.873 -42.623 1.00 91.62 115 ASN A CA 1
ATOM 899 C C . ASN A 1 115 ? 21.173 -14.678 -43.476 1.00 91.62 115 ASN A C 1
ATOM 901 O O . ASN A 1 115 ? 20.527 -15.644 -43.880 1.00 91.62 115 ASN A O 1
ATOM 905 N N . SER A 1 116 ? 20.770 -13.423 -43.676 1.00 93.69 116 SER A N 1
ATOM 906 C CA . SER A 1 116 ? 19.596 -13.030 -44.464 1.00 93.69 116 SER A CA 1
ATOM 907 C C . SER A 1 116 ? 19.783 -11.626 -45.057 1.00 93.69 116 SER A C 1
ATOM 909 O O . SER A 1 116 ? 20.804 -10.976 -44.836 1.00 93.69 116 SER A O 1
ATOM 911 N N . LEU A 1 117 ? 18.800 -11.146 -45.823 1.00 93.06 117 LEU A N 1
ATOM 912 C CA . LEU A 1 117 ? 18.802 -9.800 -46.400 1.00 93.06 117 LEU A CA 1
ATOM 913 C C . LEU A 1 117 ? 18.912 -8.731 -45.303 1.00 93.06 117 LEU A C 1
ATOM 915 O O . LEU A 1 117 ? 18.266 -8.834 -44.257 1.00 93.06 117 LEU A O 1
ATOM 919 N N . ALA A 1 118 ? 19.666 -7.661 -45.574 1.00 92.12 118 ALA A N 1
ATOM 920 C CA . ALA A 1 118 ? 19.895 -6.577 -44.616 1.00 92.12 118 ALA A CA 1
ATOM 921 C C . ALA A 1 118 ? 18.584 -5.951 -44.108 1.00 92.12 118 ALA A C 1
ATOM 923 O O . ALA A 1 118 ? 18.467 -5.675 -42.916 1.00 92.12 118 ALA A O 1
ATOM 924 N N . ILE A 1 119 ? 17.573 -5.805 -44.975 1.00 93.88 119 ILE A N 1
ATOM 925 C CA . ILE A 1 119 ? 16.226 -5.343 -44.595 1.00 93.88 119 ILE A CA 1
ATOM 926 C C . ILE A 1 119 ? 15.582 -6.261 -43.549 1.00 93.88 119 ILE A C 1
ATOM 928 O O . ILE A 1 119 ? 15.016 -5.776 -42.571 1.00 93.88 119 ILE A O 1
ATOM 932 N N . VAL A 1 120 ? 15.683 -7.581 -43.725 1.00 94.12 120 VAL A N 1
ATOM 933 C CA . VAL A 1 120 ? 15.080 -8.568 -42.816 1.00 94.12 120 VAL A CA 1
ATOM 934 C C . VAL A 1 120 ? 15.788 -8.537 -41.463 1.00 94.12 120 VAL A C 1
ATOM 936 O O . VAL A 1 120 ? 15.140 -8.416 -40.424 1.00 94.12 120 VAL A O 1
ATOM 939 N N . VAL A 1 121 ? 17.122 -8.570 -41.476 1.00 95.44 121 VAL A N 1
ATOM 940 C CA . VAL A 1 121 ? 17.956 -8.502 -40.267 1.00 95.44 121 VAL A CA 1
ATOM 941 C C . VAL A 1 121 ? 17.725 -7.193 -39.505 1.00 95.44 121 VAL A C 1
ATOM 943 O O . VAL A 1 121 ? 17.490 -7.212 -38.295 1.00 95.44 121 VAL A O 1
ATOM 946 N N . GLY A 1 122 ? 17.735 -6.058 -40.210 1.00 95.06 122 GLY A N 1
ATOM 947 C CA . GLY A 1 122 ? 17.495 -4.737 -39.632 1.00 95.06 122 GLY A CA 1
ATOM 948 C C . GLY A 1 122 ? 16.087 -4.597 -39.056 1.00 95.06 122 GLY A C 1
ATOM 949 O O . GLY A 1 122 ? 15.929 -4.103 -37.941 1.00 95.06 122 GLY A O 1
ATOM 950 N N . GLY A 1 123 ? 15.073 -5.109 -39.760 1.00 95.19 123 GLY A N 1
ATOM 951 C CA . GLY A 1 123 ? 13.690 -5.139 -39.288 1.00 95.19 123 GLY A CA 1
ATOM 952 C C . GLY A 1 123 ? 13.539 -5.906 -37.973 1.00 95.19 123 GLY A C 1
ATOM 953 O O . GLY A 1 123 ? 13.030 -5.353 -36.996 1.00 95.19 123 GLY A O 1
ATOM 954 N N . PHE A 1 124 ? 14.047 -7.142 -37.901 1.00 96.06 124 PHE A N 1
ATOM 955 C CA . PHE A 1 124 ? 14.013 -7.933 -36.664 1.00 96.06 124 PHE A CA 1
ATOM 956 C C . PHE A 1 124 ? 14.764 -7.252 -35.522 1.00 96.06 124 PHE A C 1
ATOM 958 O O . PHE A 1 124 ? 14.249 -7.169 -34.405 1.00 96.06 124 PHE A O 1
ATOM 965 N N . TYR A 1 125 ? 15.954 -6.719 -35.803 1.00 97.19 125 TYR A N 1
ATOM 966 C CA . TYR A 1 125 ? 16.751 -6.015 -34.810 1.00 97.19 125 TYR A CA 1
ATOM 967 C C . TYR A 1 125 ? 16.008 -4.807 -34.219 1.00 97.19 125 TYR A C 1
ATOM 969 O O . TYR A 1 125 ? 15.950 -4.661 -32.993 1.00 97.19 125 TYR A O 1
ATOM 977 N N . ILE A 1 126 ? 15.401 -3.965 -35.063 1.00 97.12 126 ILE A N 1
ATOM 978 C CA . ILE A 1 126 ? 14.641 -2.781 -34.637 1.00 97.12 126 ILE A CA 1
ATOM 979 C C . ILE A 1 126 ? 13.401 -3.192 -33.843 1.00 97.12 126 ILE A C 1
ATOM 981 O O . ILE A 1 126 ? 13.159 -2.625 -32.776 1.00 97.12 126 ILE A O 1
ATOM 985 N N . VAL A 1 127 ? 12.644 -4.190 -34.312 1.00 97.75 127 VAL A N 1
ATOM 986 C CA . VAL A 1 127 ? 11.416 -4.657 -33.649 1.00 97.75 127 VAL A CA 1
ATOM 987 C C . VAL A 1 127 ? 11.726 -5.237 -32.272 1.00 97.75 127 VAL A C 1
ATOM 989 O O . VAL A 1 127 ? 11.120 -4.818 -31.288 1.00 97.75 127 VAL A O 1
ATOM 992 N N . ILE A 1 128 ? 12.696 -6.148 -32.166 1.00 97.62 128 ILE A N 1
ATOM 993 C CA . ILE A 1 128 ? 13.037 -6.801 -30.894 1.00 97.62 128 ILE A CA 1
ATOM 994 C C . ILE A 1 128 ? 13.626 -5.787 -29.908 1.00 97.62 128 ILE A C 1
ATOM 996 O O . ILE A 1 128 ? 13.242 -5.769 -28.737 1.00 97.62 128 ILE A O 1
ATOM 1000 N N . THR A 1 129 ? 14.504 -4.891 -30.374 1.00 98.06 129 THR A N 1
ATOM 1001 C CA . THR A 1 129 ? 15.064 -3.837 -29.515 1.00 98.06 129 THR A CA 1
ATOM 1002 C C . THR A 1 129 ? 13.976 -2.873 -29.038 1.00 98.06 129 THR A C 1
ATOM 1004 O O . THR A 1 129 ? 13.923 -2.550 -27.854 1.00 98.06 129 THR A O 1
ATOM 1007 N N . SER A 1 130 ? 13.077 -2.440 -29.926 1.00 98.06 130 SER A N 1
ATOM 1008 C CA . SER A 1 130 ? 11.960 -1.552 -29.576 1.00 98.06 130 SER A CA 1
ATOM 1009 C C . SER A 1 130 ? 10.985 -2.216 -28.606 1.00 98.06 130 SER A C 1
ATOM 1011 O O . SER A 1 130 ? 10.565 -1.589 -27.636 1.00 98.06 130 SER A O 1
ATOM 1013 N N . MET A 1 131 ? 10.677 -3.500 -28.806 1.00 98.12 131 MET A N 1
ATOM 1014 C CA . MET A 1 131 ? 9.840 -4.275 -27.890 1.00 98.12 131 MET A CA 1
ATOM 1015 C C .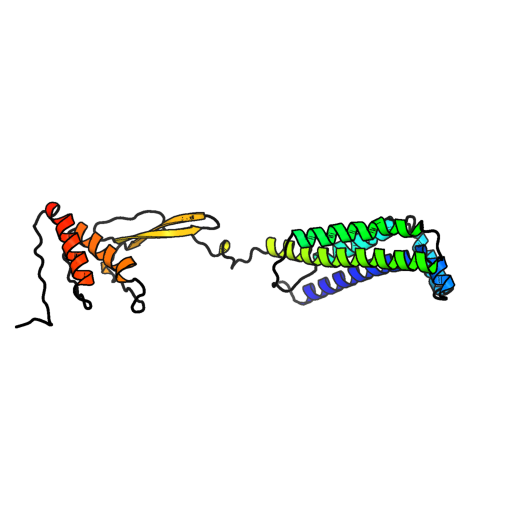 MET A 1 131 ? 10.476 -4.347 -26.497 1.00 98.12 131 MET A C 1
ATOM 1017 O O . MET A 1 131 ? 9.819 -4.051 -25.501 1.00 98.12 131 MET A O 1
ATOM 1021 N N . GLY A 1 132 ? 11.776 -4.654 -26.422 1.00 98.19 132 GLY A N 1
ATOM 1022 C CA . GLY A 1 132 ? 12.521 -4.644 -25.164 1.00 98.19 132 GLY A CA 1
ATOM 1023 C C . GLY A 1 132 ? 12.481 -3.281 -24.468 1.00 98.19 132 GLY A C 1
ATOM 1024 O O . GLY A 1 132 ? 12.191 -3.202 -23.275 1.00 98.19 132 GLY A O 1
ATOM 1025 N N . TYR A 1 133 ? 12.679 -2.196 -25.222 1.00 98.25 133 TYR A N 1
ATOM 1026 C CA . TYR A 1 133 ? 12.595 -0.825 -24.710 1.00 98.25 133 TYR A CA 1
ATOM 1027 C C . TYR A 1 133 ? 11.209 -0.497 -24.132 1.00 98.25 133 TYR A C 1
ATOM 1029 O O . TYR A 1 133 ? 11.114 0.043 -23.029 1.00 98.25 133 TYR A O 1
ATOM 1037 N N . ILE A 1 134 ? 10.131 -0.850 -24.841 1.00 97.50 134 ILE A N 1
ATOM 1038 C CA . ILE A 1 134 ? 8.750 -0.610 -24.395 1.00 97.50 134 ILE A CA 1
ATOM 1039 C C . ILE A 1 134 ? 8.444 -1.398 -23.117 1.00 97.50 134 ILE A C 1
ATOM 1041 O O . ILE A 1 134 ? 7.850 -0.845 -22.193 1.00 97.50 134 ILE A O 1
ATOM 1045 N N . LEU A 1 135 ? 8.879 -2.657 -23.014 1.00 97.50 135 LEU A N 1
ATOM 1046 C CA . LEU A 1 135 ? 8.691 -3.457 -21.799 1.00 97.50 135 LEU A CA 1
ATOM 1047 C C . LEU A 1 135 ? 9.443 -2.857 -20.601 1.00 97.50 135 LEU A C 1
ATOM 1049 O O . LEU A 1 135 ? 8.878 -2.782 -19.508 1.00 97.50 135 LEU A O 1
ATOM 1053 N N . ILE A 1 136 ? 10.673 -2.366 -20.806 1.00 97.69 136 ILE A N 1
ATOM 1054 C CA . ILE A 1 136 ? 11.436 -1.660 -19.764 1.00 97.69 136 ILE A CA 1
ATOM 1055 C C . ILE A 1 136 ? 10.721 -0.368 -19.353 1.00 97.69 136 ILE A C 1
ATOM 1057 O O . ILE A 1 136 ? 10.605 -0.095 -18.160 1.00 97.69 136 ILE A O 1
ATOM 1061 N N . LEU A 1 137 ? 10.204 0.411 -20.309 1.00 95.31 137 LEU A N 1
ATOM 1062 C CA . LEU A 1 137 ? 9.422 1.619 -20.033 1.00 95.31 137 LEU A CA 1
ATOM 1063 C C . LEU A 1 137 ? 8.171 1.285 -19.204 1.00 95.31 137 LEU A C 1
ATOM 1065 O O . LEU A 1 137 ? 7.962 1.893 -18.156 1.00 95.31 137 LEU A O 1
ATOM 1069 N N . THR A 1 138 ? 7.370 0.303 -19.623 1.00 92.94 138 THR A N 1
ATOM 1070 C CA . THR A 1 138 ? 6.144 -0.104 -18.916 1.00 92.94 138 THR A CA 1
ATOM 1071 C C . THR A 1 138 ? 6.455 -0.623 -17.511 1.00 92.94 138 THR A C 1
ATOM 1073 O O . THR A 1 138 ? 5.875 -0.145 -16.534 1.00 92.94 138 THR A O 1
ATOM 1076 N N . GLY A 1 139 ? 7.412 -1.547 -17.377 1.00 93.19 139 GLY A N 1
ATOM 1077 C CA . GLY A 1 139 ? 7.847 -2.066 -16.079 1.00 93.19 139 GLY A CA 1
ATOM 1078 C C . GLY A 1 139 ? 8.427 -0.975 -15.176 1.00 93.19 139 GLY A C 1
ATOM 1079 O O . GLY A 1 139 ? 8.131 -0.926 -13.984 1.00 93.19 139 GLY A O 1
ATOM 1080 N N . GLY A 1 140 ? 9.193 -0.048 -15.750 1.00 93.44 140 GLY A N 1
ATOM 1081 C CA . GLY A 1 140 ? 9.798 1.079 -15.051 1.00 93.44 140 GLY A CA 1
ATOM 1082 C C . GLY A 1 140 ? 8.783 2.102 -14.539 1.00 93.44 140 GLY A C 1
ATOM 1083 O O . GLY A 1 140 ? 8.919 2.589 -13.417 1.00 93.44 140 GLY A O 1
ATOM 1084 N N . VAL A 1 141 ? 7.727 2.392 -15.309 1.00 90.88 141 VAL A N 1
ATOM 1085 C CA . VAL A 1 141 ? 6.618 3.256 -14.864 1.00 90.88 141 VAL A CA 1
ATOM 1086 C C . VAL A 1 141 ? 5.892 2.620 -13.678 1.00 90.88 141 VAL A C 1
ATOM 1088 O O . VAL A 1 141 ? 5.642 3.297 -12.677 1.00 90.88 141 VAL A O 1
ATOM 1091 N N . LEU A 1 142 ? 5.596 1.318 -13.757 1.00 89.44 142 LEU A N 1
ATOM 1092 C CA . LEU A 1 142 ? 4.959 0.576 -12.666 1.00 89.44 142 LEU A CA 1
ATOM 1093 C C . LEU A 1 142 ? 5.851 0.525 -11.414 1.00 89.44 142 LEU A C 1
ATOM 1095 O O . LEU A 1 142 ? 5.356 0.735 -10.306 1.00 89.44 142 LEU A O 1
ATOM 1099 N N . LEU A 1 143 ? 7.162 0.317 -11.580 1.00 90.25 143 LEU A N 1
ATOM 1100 C CA . LEU A 1 143 ? 8.132 0.317 -10.482 1.00 90.25 143 LEU A CA 1
ATOM 1101 C C . LEU A 1 143 ? 8.236 1.689 -9.805 1.00 90.25 143 LEU A C 1
ATOM 1103 O O . LEU A 1 143 ? 8.145 1.778 -8.582 1.00 90.25 143 LEU A O 1
ATOM 1107 N N . SER A 1 144 ? 8.378 2.765 -10.585 1.00 88.25 144 SER A N 1
ATOM 1108 C CA . SER A 1 144 ? 8.433 4.141 -10.069 1.00 88.25 144 SER A CA 1
ATOM 1109 C C . SER A 1 144 ? 7.181 4.487 -9.262 1.00 88.25 144 SER A C 1
ATOM 1111 O O . SER A 1 144 ? 7.255 5.082 -8.183 1.00 88.25 144 SER A O 1
ATOM 1113 N N . ARG A 1 145 ? 6.015 4.036 -9.738 1.00 83.06 145 ARG A N 1
ATOM 1114 C CA . ARG A 1 145 ? 4.748 4.183 -9.024 1.00 83.06 145 ARG A CA 1
ATOM 1115 C C . ARG A 1 145 ? 4.724 3.391 -7.714 1.00 83.06 145 ARG A C 1
ATOM 1117 O O . ARG A 1 145 ? 4.342 3.966 -6.701 1.00 83.06 145 ARG A O 1
ATOM 1124 N N . LEU A 1 146 ? 5.149 2.124 -7.714 1.00 82.38 146 LEU A N 1
ATOM 1125 C CA . LEU A 1 146 ? 5.210 1.291 -6.505 1.00 82.38 146 LEU A CA 1
ATOM 1126 C C . LEU A 1 146 ? 6.108 1.919 -5.430 1.00 82.38 146 LEU A C 1
ATOM 1128 O O . LEU A 1 146 ? 5.709 2.024 -4.274 1.00 82.38 146 LEU A O 1
ATOM 1132 N N . ILE A 1 147 ? 7.292 2.396 -5.827 1.00 81.56 147 ILE A N 1
ATOM 1133 C CA . ILE A 1 147 ? 8.234 3.073 -4.927 1.00 81.56 147 ILE A CA 1
ATOM 1134 C C . ILE A 1 147 ? 7.586 4.325 -4.326 1.00 81.56 147 ILE A C 1
ATOM 1136 O O . ILE A 1 147 ? 7.633 4.519 -3.115 1.00 81.56 147 ILE A O 1
ATOM 1140 N N . LYS A 1 148 ? 6.924 5.155 -5.143 1.00 75.94 148 LYS A N 1
ATOM 1141 C CA . LYS A 1 148 ? 6.239 6.360 -4.653 1.00 75.94 148 LYS A CA 1
ATOM 1142 C C . LYS A 1 148 ? 5.070 6.056 -3.726 1.00 75.94 148 LYS A C 1
ATOM 1144 O O . LYS A 1 148 ? 4.873 6.814 -2.787 1.00 75.94 148 LYS A O 1
ATOM 1149 N N . VAL A 1 149 ? 4.308 4.989 -3.970 1.00 71.75 149 VAL A N 1
ATOM 1150 C CA . VAL A 1 149 ? 3.219 4.562 -3.075 1.00 71.75 149 VAL A CA 1
ATOM 1151 C C . VAL A 1 149 ? 3.778 4.097 -1.731 1.00 71.75 149 VAL A C 1
ATOM 1153 O O . VAL A 1 149 ? 3.276 4.527 -0.704 1.00 71.75 149 VAL A O 1
ATOM 1156 N N . ASN A 1 150 ? 4.851 3.304 -1.720 1.00 67.25 150 ASN A N 1
ATOM 1157 C CA . ASN A 1 150 ? 5.476 2.864 -0.468 1.00 67.25 150 ASN A CA 1
ATOM 1158 C C . ASN A 1 150 ? 6.151 4.014 0.304 1.00 67.25 150 ASN A C 1
ATOM 1160 O O . ASN A 1 150 ? 6.207 3.980 1.531 1.00 67.25 150 ASN A O 1
ATOM 1164 N N . LEU A 1 151 ? 6.682 5.024 -0.397 1.00 63.81 151 LEU A N 1
ATOM 1165 C CA . LEU A 1 151 ? 7.323 6.191 0.223 1.00 63.81 151 LEU A CA 1
ATOM 1166 C C . LEU A 1 151 ? 6.317 7.253 0.688 1.00 63.81 151 LEU A C 1
ATOM 1168 O O . LEU A 1 151 ? 6.537 7.880 1.725 1.00 63.81 151 LEU A O 1
ATOM 1172 N N . ASN A 1 152 ? 5.208 7.445 -0.033 1.00 59.00 152 ASN A N 1
ATOM 1173 C CA . ASN A 1 152 ? 4.076 8.222 0.462 1.00 59.00 152 ASN A CA 1
ATOM 1174 C C . ASN A 1 152 ? 3.327 7.374 1.487 1.00 59.00 152 ASN A C 1
ATOM 1176 O O . ASN A 1 152 ? 2.344 6.710 1.168 1.00 59.00 152 ASN A O 1
ATOM 1180 N N . LYS A 1 153 ? 3.789 7.441 2.738 1.00 54.38 153 LYS A N 1
ATOM 1181 C CA . LYS A 1 153 ? 2.982 7.093 3.906 1.00 54.38 153 LYS A CA 1
ATOM 1182 C C . LYS A 1 153 ? 1.763 8.005 3.907 1.00 54.38 153 LYS A C 1
ATOM 1184 O O . LYS A 1 153 ? 1.815 9.114 4.432 1.00 54.38 153 LYS A O 1
ATOM 1189 N N . ASP A 1 154 ? 0.709 7.573 3.227 1.00 57.44 154 ASP A N 1
ATOM 1190 C CA . ASP A 1 154 ? -0.591 8.209 3.321 1.00 57.44 154 ASP A CA 1
ATOM 1191 C C . ASP A 1 154 ? -0.930 8.301 4.809 1.00 57.44 154 ASP A C 1
ATOM 1193 O O . ASP A 1 154 ? -0.886 7.297 5.524 1.00 57.44 154 ASP A O 1
ATOM 1197 N N . ILE A 1 155 ? -1.150 9.521 5.294 1.00 57.34 155 ILE A N 1
ATOM 1198 C CA . ILE A 1 155 ? -1.466 9.765 6.706 1.00 57.34 155 ILE A CA 1
ATOM 1199 C C . ILE A 1 155 ? -2.801 9.073 7.039 1.00 57.34 155 ILE A C 1
ATOM 1201 O O . ILE A 1 155 ? -3.004 8.648 8.170 1.00 57.34 155 ILE A O 1
ATOM 1205 N N . PHE A 1 156 ? -3.648 8.887 6.022 1.00 55.38 156 PHE A N 1
ATOM 1206 C CA . PHE A 1 156 ? -4.921 8.173 6.055 1.00 55.38 156 PHE A CA 1
ATOM 1207 C C . PHE A 1 156 ? -4.771 6.754 5.485 1.00 55.38 156 PHE A C 1
ATOM 1209 O O . PHE A 1 156 ? -5.380 6.400 4.475 1.00 55.38 156 PHE A O 1
ATOM 1216 N N . ASN A 1 157 ? -3.871 5.951 6.056 1.00 65.69 157 ASN A N 1
ATOM 1217 C CA . ASN A 1 157 ? -3.843 4.510 5.800 1.00 65.69 157 ASN A CA 1
ATOM 1218 C C . ASN A 1 157 ? -4.197 3.746 7.079 1.00 65.69 157 ASN A C 1
ATOM 1220 O O . ASN A 1 157 ? -3.962 4.249 8.175 1.00 65.69 157 ASN A O 1
ATOM 1224 N N . ASP A 1 158 ? -4.724 2.527 6.943 1.00 65.12 158 ASP A N 1
ATOM 1225 C CA . ASP A 1 158 ? -5.185 1.715 8.080 1.00 65.12 158 ASP A CA 1
ATOM 1226 C C . ASP A 1 158 ? -4.124 1.556 9.185 1.00 65.12 158 ASP A C 1
ATOM 1228 O O . ASP A 1 158 ? -4.474 1.415 10.351 1.00 65.12 158 ASP A O 1
ATOM 1232 N N . GLU A 1 159 ? -2.829 1.577 8.850 1.00 65.62 159 GLU A N 1
ATOM 1233 C CA . GLU A 1 159 ? -1.739 1.512 9.833 1.00 65.62 159 GLU A CA 1
ATOM 1234 C C . GLU A 1 159 ? -1.568 2.827 10.616 1.00 65.62 159 GLU A C 1
ATOM 1236 O O . GLU A 1 159 ? -1.370 2.805 11.835 1.00 65.62 159 GLU A O 1
ATOM 1241 N N . ASN A 1 160 ? -1.648 3.968 9.928 1.00 68.88 160 ASN A N 1
ATOM 1242 C CA . ASN A 1 160 ? -1.472 5.315 10.471 1.00 68.88 160 ASN A CA 1
ATOM 1243 C C . ASN A 1 160 ? -2.754 5.864 11.122 1.00 68.88 160 ASN A C 1
ATOM 1245 O O . ASN A 1 160 ? -2.659 6.759 11.956 1.00 68.88 160 ASN A O 1
ATOM 1249 N N . GLU A 1 161 ? -3.927 5.310 10.801 1.00 73.38 161 GLU A N 1
ATOM 1250 C CA . GLU A 1 161 ? -5.218 5.651 11.423 1.00 73.38 161 GLU A CA 1
ATOM 1251 C C . GLU A 1 161 ? -5.444 4.960 12.780 1.00 73.38 161 GLU A C 1
ATOM 1253 O O . GLU A 1 161 ? -6.438 5.213 13.465 1.00 73.38 161 GLU A O 1
ATOM 1258 N N . THR A 1 162 ? -4.517 4.105 13.220 1.00 85.12 162 THR A N 1
ATOM 1259 C CA . THR A 1 162 ? -4.588 3.502 14.557 1.00 85.12 162 THR A CA 1
ATOM 1260 C C . THR A 1 162 ? -4.019 4.411 15.646 1.00 85.12 162 THR A C 1
ATOM 1262 O O . THR A 1 162 ? -2.985 5.054 15.473 1.00 85.12 162 THR A O 1
ATOM 1265 N N . PHE A 1 163 ? -4.652 4.408 16.823 1.00 89.50 163 PHE A N 1
ATOM 1266 C CA . PHE A 1 163 ? -4.205 5.157 18.001 1.00 89.50 163 PHE A CA 1
ATOM 1267 C C . PHE A 1 163 ? -4.281 4.300 19.274 1.00 89.50 163 PHE A C 1
ATOM 1269 O O . PHE A 1 163 ? -5.104 3.380 19.344 1.00 89.50 163 PHE A O 1
ATOM 1276 N N . PRO A 1 164 ? -3.408 4.554 20.272 1.00 93.06 164 PRO A N 1
ATOM 1277 C CA . PRO A 1 164 ? -3.413 3.806 21.524 1.00 93.06 164 PRO A CA 1
ATOM 1278 C C . PRO A 1 164 ? -4.745 3.980 22.263 1.00 93.06 164 PRO A C 1
ATOM 1280 O O . PRO A 1 164 ? -5.244 5.097 22.400 1.00 93.06 164 PRO A O 1
ATOM 1283 N N . GLN A 1 165 ? -5.298 2.869 22.747 1.00 95.69 165 GLN A N 1
ATOM 1284 C CA . GLN A 1 165 ? -6.458 2.838 23.644 1.00 95.69 165 GLN A CA 1
ATOM 1285 C C . GLN A 1 165 ? -5.993 2.615 25.087 1.00 95.69 165 GLN A C 1
ATOM 1287 O O . GLN A 1 165 ? -4.840 2.257 25.325 1.00 95.69 165 GLN A O 1
ATOM 1292 N N . GLU A 1 166 ? -6.884 2.799 26.063 1.00 96.88 166 GLU A N 1
ATOM 1293 C CA . GLU A 1 166 ? -6.568 2.491 27.460 1.00 96.88 166 GLU A CA 1
ATOM 1294 C C . GLU A 1 166 ? -6.458 0.968 27.656 1.00 96.88 166 GLU A C 1
ATOM 1296 O O . GLU A 1 166 ? -7.439 0.227 27.571 1.00 96.88 166 GLU A O 1
ATOM 1301 N N . GLU A 1 167 ? -5.235 0.495 27.896 1.00 97.00 167 GLU A N 1
ATOM 1302 C CA . GLU A 1 167 ? -4.923 -0.925 28.106 1.00 97.00 167 GLU A CA 1
ATOM 1303 C C . GLU A 1 167 ? -5.070 -1.342 29.579 1.00 97.00 167 GLU A C 1
ATOM 1305 O O . GLU A 1 167 ? -5.122 -2.534 29.885 1.00 97.00 167 GLU A O 1
ATOM 1310 N N . ARG A 1 168 ? -5.169 -0.386 30.513 1.00 97.44 168 ARG A N 1
ATOM 1311 C CA . ARG A 1 168 ? -5.296 -0.680 31.946 1.00 97.44 168 ARG A CA 1
ATOM 1312 C C . ARG A 1 168 ? -6.758 -0.847 32.348 1.00 97.44 168 ARG A C 1
ATOM 1314 O O . ARG A 1 168 ? -7.620 -0.047 31.985 1.00 97.44 168 ARG A O 1
ATOM 1321 N N . LEU A 1 169 ? -7.017 -1.853 33.177 1.00 97.31 169 LEU A N 1
ATOM 1322 C CA . LEU A 1 169 ? -8.283 -1.999 33.886 1.00 97.31 169 LEU A CA 1
ATOM 1323 C C . LEU A 1 169 ? -8.309 -1.010 35.059 1.00 97.31 169 LEU A C 1
ATOM 1325 O O . LEU A 1 169 ? -7.531 -1.142 36.001 1.00 97.31 169 LEU A O 1
ATOM 1329 N N . LEU A 1 170 ? -9.182 -0.005 34.986 1.00 96.94 170 LEU A N 1
ATOM 1330 C CA . LEU A 1 170 ? -9.292 1.042 36.004 1.00 96.94 170 LEU A CA 1
ATOM 1331 C C . LEU A 1 170 ? -10.554 0.829 36.845 1.00 96.94 170 LEU A C 1
ATOM 1333 O O . LEU A 1 170 ? -11.632 1.321 36.504 1.00 96.94 170 LEU A O 1
ATOM 1337 N N . GLU A 1 171 ? -10.419 0.080 37.937 1.00 96.56 171 GLU A N 1
ATOM 1338 C CA . GLU A 1 171 ? -11.519 -0.224 38.855 1.00 96.56 171 GLU A CA 1
ATOM 1339 C C . GLU A 1 171 ? -11.586 0.753 40.039 1.00 96.56 171 GLU A C 1
ATOM 1341 O O . GLU A 1 171 ? -10.586 1.210 40.587 1.00 96.56 171 GLU A O 1
ATOM 1346 N N . ASN A 1 172 ? -12.814 1.052 40.446 1.00 95.69 172 ASN A N 1
ATOM 1347 C CA . ASN A 1 172 ? -13.190 1.789 41.650 1.00 95.69 172 ASN A CA 1
ATOM 1348 C C . ASN A 1 172 ? -14.591 1.333 42.117 1.00 95.69 172 ASN A C 1
ATOM 1350 O O . ASN A 1 172 ? -15.232 0.510 41.451 1.00 95.69 172 ASN A O 1
ATOM 1354 N N . GLU A 1 173 ? -15.095 1.896 43.215 1.00 95.12 173 GLU A N 1
ATOM 1355 C CA . GLU A 1 173 ? -16.396 1.541 43.809 1.00 95.12 173 GLU A CA 1
ATOM 1356 C C . GLU A 1 173 ? -17.600 1.698 42.856 1.00 95.12 173 GLU A C 1
ATOM 1358 O O . GLU A 1 173 ? -18.570 0.961 42.977 1.00 95.12 173 GLU A O 1
ATOM 1363 N N . TYR A 1 174 ? -17.527 2.584 41.860 1.00 94.88 174 TYR A N 1
ATOM 1364 C CA . TYR A 1 174 ? -18.646 2.936 40.966 1.00 94.88 174 TYR A CA 1
ATOM 1365 C C . TYR A 1 174 ? -18.471 2.443 39.528 1.00 94.88 174 TYR A C 1
ATOM 1367 O O . TYR A 1 174 ? -19.421 2.357 38.761 1.00 94.88 174 TYR A O 1
ATOM 1375 N N . SER A 1 175 ? -17.239 2.154 39.135 1.00 96.12 175 SER A N 1
ATOM 1376 C CA . SER A 1 175 ? -16.845 1.977 37.738 1.00 96.12 175 SER A CA 1
ATOM 1377 C C . SER A 1 175 ? -17.529 0.797 37.049 1.00 96.12 175 SER A C 1
ATOM 1379 O O . SER A 1 175 ? -17.954 -0.164 37.691 1.00 96.12 175 SER A O 1
ATOM 1381 N N . ILE A 1 176 ? -17.602 0.842 35.724 1.00 96.50 176 ILE A N 1
ATOM 1382 C CA . ILE A 1 176 ? -17.944 -0.322 34.900 1.00 96.50 176 ILE A CA 1
ATOM 1383 C C . ILE A 1 176 ? -16.857 -0.478 33.851 1.00 96.50 176 ILE A C 1
ATOM 1385 O O . ILE A 1 176 ? -16.517 0.484 33.165 1.00 96.50 176 ILE A O 1
ATOM 1389 N N . ASN A 1 177 ? -16.340 -1.689 33.698 1.00 97.38 177 ASN A N 1
ATOM 1390 C CA . ASN A 1 177 ? -15.215 -1.959 32.815 1.00 97.38 177 ASN A CA 1
ATOM 1391 C C . ASN A 1 177 ? -15.609 -3.017 31.781 1.00 97.38 177 ASN A C 1
ATOM 1393 O O . ASN A 1 177 ? -16.036 -4.118 32.141 1.00 97.38 177 ASN A O 1
ATOM 1397 N N . LEU A 1 178 ? -15.513 -2.683 30.494 1.00 96.38 178 LEU A N 1
ATOM 1398 C CA . LEU A 1 178 ? -15.825 -3.605 29.398 1.00 96.38 178 LEU A CA 1
ATOM 1399 C C . LEU A 1 178 ? -14.518 -4.048 28.734 1.00 96.38 178 LEU A C 1
ATOM 1401 O O . LEU A 1 178 ? -13.727 -3.183 28.345 1.00 96.38 178 LEU A O 1
ATOM 1405 N N . PRO A 1 179 ? -14.287 -5.362 28.570 1.00 95.25 179 PRO A N 1
ATOM 1406 C CA . PRO A 1 179 ? -13.145 -5.843 27.811 1.00 95.25 179 PRO A CA 1
ATOM 1407 C C . PRO A 1 179 ? -13.333 -5.501 26.330 1.00 95.25 179 PRO A C 1
ATOM 1409 O O . PRO A 1 179 ? -14.414 -5.682 25.766 1.00 95.25 179 PRO A O 1
ATOM 1412 N N . ALA A 1 180 ? -12.272 -5.023 25.696 1.00 95.25 180 ALA A N 1
ATOM 1413 C CA . ALA A 1 180 ? -12.247 -4.665 24.288 1.00 95.25 180 ALA A CA 1
ATOM 1414 C C . ALA A 1 180 ? -10.940 -5.134 23.639 1.00 95.25 180 ALA A C 1
ATOM 1416 O O . ALA A 1 180 ? -9.974 -5.486 24.314 1.00 95.25 180 ALA A O 1
ATOM 1417 N N . LYS A 1 181 ? -10.918 -5.137 22.307 1.00 95.00 181 LYS A N 1
ATOM 1418 C CA . LYS A 1 181 ? -9.693 -5.297 21.527 1.00 95.00 181 LYS A CA 1
ATOM 1419 C C . LYS A 1 181 ? -9.575 -4.139 20.566 1.00 95.00 181 LYS A C 1
ATOM 1421 O O . LYS A 1 181 ? -10.572 -3.715 19.985 1.00 95.00 181 LYS A O 1
ATOM 1426 N N . TYR A 1 182 ? -8.354 -3.680 20.364 1.00 93.81 182 TYR A N 1
ATOM 1427 C CA . TYR A 1 182 ? -8.059 -2.648 19.388 1.00 93.81 182 TYR A CA 1
ATOM 1428 C C . TYR A 1 182 ? -6.824 -3.020 18.576 1.00 93.81 182 TYR A C 1
ATOM 1430 O O . TYR A 1 182 ? -6.054 -3.913 18.939 1.00 93.81 182 TYR A O 1
ATOM 1438 N N . ARG A 1 183 ? -6.659 -2.361 17.433 1.00 91.25 183 ARG A N 1
ATOM 1439 C CA . ARG A 1 183 ? -5.496 -2.528 16.569 1.00 91.25 183 ARG A CA 1
ATOM 1440 C C . ARG A 1 183 ? -4.599 -1.305 16.723 1.00 91.25 183 ARG A C 1
ATOM 1442 O O . ARG A 1 183 ? -5.084 -0.186 16.610 1.00 91.25 183 ARG A O 1
ATOM 1449 N N . LEU A 1 184 ? -3.311 -1.534 16.967 1.00 90.69 184 LEU A N 1
ATOM 1450 C CA . LEU A 1 184 ? -2.263 -0.519 16.910 1.00 90.69 184 LEU A CA 1
ATOM 1451 C C . LEU A 1 184 ? -1.208 -0.972 15.903 1.00 90.69 184 LEU A C 1
ATOM 1453 O O . LEU A 1 184 ? -0.441 -1.902 16.180 1.00 90.69 184 LEU A O 1
ATOM 1457 N N . LYS A 1 185 ? -1.178 -0.313 14.741 1.00 85.50 185 LYS A N 1
ATOM 1458 C CA . LYS A 1 185 ? -0.437 -0.744 13.548 1.00 85.50 185 LYS A CA 1
ATOM 1459 C C . LYS A 1 185 ? -0.831 -2.182 13.184 1.00 85.50 185 LYS A C 1
ATOM 1461 O O . LYS A 1 185 ? -2.012 -2.508 13.159 1.00 85.50 185 LYS A O 1
ATOM 1466 N N . ASP A 1 186 ? 0.135 -3.077 13.030 1.00 83.69 186 ASP A N 1
ATOM 1467 C CA . ASP A 1 186 ? -0.116 -4.479 12.672 1.00 83.69 186 ASP A CA 1
ATOM 1468 C C . ASP A 1 186 ? -0.444 -5.389 13.864 1.00 83.69 186 ASP A C 1
ATOM 1470 O O . ASP A 1 186 ? -0.523 -6.609 13.719 1.00 83.69 186 ASP A O 1
ATOM 1474 N N . LYS A 1 187 ? -0.607 -4.833 15.073 1.00 90.31 187 LYS A N 1
ATOM 1475 C CA . LYS A 1 187 ? -0.813 -5.624 16.293 1.00 90.31 187 LYS A CA 1
ATOM 1476 C C . LYS A 1 187 ? -2.215 -5.433 16.849 1.00 90.31 187 LYS A C 1
ATOM 1478 O O . LYS A 1 187 ? -2.638 -4.312 17.117 1.00 90.31 187 LYS A O 1
ATOM 1483 N N . VAL A 1 188 ? -2.905 -6.546 17.085 1.00 94.38 188 VAL A N 1
ATOM 1484 C CA . VAL A 1 188 ? -4.129 -6.578 17.894 1.00 94.38 188 VAL A CA 1
ATOM 1485 C C . VAL A 1 188 ? -3.729 -6.652 19.364 1.00 94.38 188 VAL A C 1
ATOM 1487 O O . VAL A 1 188 ? -2.860 -7.444 19.726 1.00 94.38 188 VAL A O 1
ATOM 1490 N N . ARG A 1 189 ? -4.343 -5.816 20.196 1.00 95.94 189 ARG A N 1
ATOM 1491 C CA . ARG A 1 189 ? -4.063 -5.702 21.628 1.00 95.94 189 ARG A CA 1
ATOM 1492 C C . ARG A 1 189 ? -5.359 -5.717 22.424 1.00 95.94 189 ARG A C 1
ATOM 1494 O O . ARG A 1 189 ? -6.398 -5.281 21.924 1.00 95.94 189 ARG A O 1
ATOM 1501 N N . ASP A 1 190 ? -5.278 -6.213 23.650 1.00 97.56 190 ASP A N 1
ATOM 1502 C CA . ASP A 1 190 ? -6.380 -6.145 24.605 1.00 97.56 190 ASP A CA 1
ATOM 1503 C C . ASP A 1 190 ? -6.452 -4.740 25.219 1.00 97.56 190 ASP A C 1
ATOM 1505 O O . ASP A 1 190 ? -5.433 -4.080 25.424 1.00 97.56 190 ASP A O 1
ATOM 1509 N N . SER A 1 191 ? -7.666 -4.267 25.480 1.00 97.56 191 SER A N 1
ATOM 1510 C CA . SER A 1 191 ? -7.934 -2.950 26.061 1.00 97.56 191 SER A CA 1
ATOM 1511 C C . SER A 1 191 ? -9.187 -2.964 26.931 1.00 97.56 191 SER A C 1
ATOM 1513 O O . SER A 1 191 ? -9.956 -3.927 26.924 1.00 97.56 191 SER A O 1
ATOM 1515 N N . TRP A 1 192 ? -9.431 -1.866 27.644 1.00 97.62 192 TRP A N 1
ATOM 1516 C CA . TRP A 1 192 ? -10.592 -1.706 28.513 1.00 97.62 192 TRP A CA 1
ATOM 1517 C C . TRP A 1 192 ? -11.334 -0.406 28.225 1.00 97.62 192 TRP A C 1
ATOM 1519 O O . TRP A 1 192 ? -10.755 0.677 28.209 1.00 97.62 192 TRP A O 1
ATOM 1529 N N . ILE A 1 193 ? -12.653 -0.504 28.058 1.00 96.38 193 ILE A N 1
ATOM 1530 C CA . ILE A 1 193 ? -13.533 0.664 28.087 1.00 96.38 193 ILE A CA 1
ATOM 1531 C C . ILE A 1 193 ? -13.936 0.873 29.547 1.00 96.38 193 ILE A C 1
ATOM 1533 O O . ILE A 1 193 ? -14.753 0.128 30.091 1.00 96.38 193 ILE A O 1
ATOM 1537 N N . ASN A 1 194 ? -13.313 1.863 30.186 1.00 96.31 194 ASN A N 1
ATOM 1538 C CA . ASN A 1 194 ? -13.479 2.159 31.605 1.00 96.31 194 ASN A CA 1
ATOM 1539 C C . ASN A 1 194 ? -14.475 3.317 31.813 1.00 96.31 194 ASN A C 1
ATOM 1541 O O . ASN A 1 194 ? -14.142 4.483 31.599 1.00 96.31 194 ASN A O 1
ATOM 1545 N N . PHE A 1 195 ? -15.681 3.023 32.295 1.00 95.62 195 PHE A N 1
ATOM 1546 C CA . PHE A 1 195 ? -16.627 4.034 32.768 1.00 95.62 195 PHE A CA 1
ATOM 1547 C C . PHE A 1 195 ? -16.338 4.353 34.235 1.00 95.62 195 PHE A C 1
ATOM 1549 O O . PHE A 1 195 ? -16.866 3.701 35.128 1.00 95.62 195 PHE A O 1
ATOM 1556 N N . ILE A 1 196 ? -15.480 5.342 34.490 1.00 95.31 196 ILE A N 1
ATOM 1557 C CA . ILE A 1 196 ? -14.982 5.662 35.843 1.00 95.31 196 ILE A CA 1
ATOM 1558 C C . ILE A 1 196 ? -16.074 6.215 36.767 1.00 95.31 196 ILE A C 1
ATOM 1560 O O . ILE A 1 196 ? -16.079 5.910 37.958 1.00 95.31 196 ILE A O 1
ATOM 1564 N N . ASN A 1 197 ? -16.979 7.034 36.226 1.00 94.00 197 ASN A N 1
ATOM 1565 C CA . ASN A 1 197 ? -18.063 7.671 36.970 1.00 94.00 197 ASN A CA 1
ATOM 1566 C C . ASN A 1 197 ? -19.380 7.577 36.174 1.00 94.00 197 ASN A C 1
ATOM 1568 O O . ASN A 1 197 ? -19.678 8.482 35.387 1.00 94.00 197 ASN A O 1
ATOM 1572 N N . PRO A 1 198 ? -20.165 6.499 36.354 1.00 91.56 198 PRO A N 1
ATOM 1573 C CA . PRO A 1 198 ? -21.414 6.304 35.617 1.00 91.56 198 PRO A CA 1
ATOM 1574 C C . PRO A 1 198 ? -22.555 7.227 36.061 1.00 91.56 198 PRO A C 1
ATOM 1576 O O . PRO A 1 198 ? -23.541 7.357 35.339 1.00 91.56 198 PRO A O 1
ATOM 1579 N N . PHE A 1 199 ? -22.429 7.925 37.195 1.00 90.44 199 PHE A N 1
ATOM 1580 C CA . PHE A 1 199 ? -23.463 8.850 37.679 1.00 90.44 199 PHE A CA 1
ATOM 1581 C C . PHE A 1 199 ? -23.628 10.095 36.805 1.00 90.44 199 PHE A C 1
ATOM 1583 O O . PHE A 1 199 ? -24.629 10.793 36.914 1.00 90.44 199 PHE A O 1
ATOM 1590 N N . ARG A 1 200 ? -22.677 10.366 35.900 1.00 90.81 200 ARG A N 1
ATOM 1591 C CA . ARG A 1 200 ? -22.790 11.442 34.899 1.00 90.81 200 ARG A CA 1
ATOM 1592 C C . ARG A 1 200 ? -23.802 11.140 33.788 1.00 90.81 200 ARG A C 1
ATOM 1594 O O . ARG A 1 200 ? -23.999 11.969 32.907 1.00 90.81 200 ARG A O 1
ATOM 1601 N N . GLY A 1 201 ? -24.438 9.974 33.843 1.00 90.50 201 GLY A N 1
ATOM 1602 C CA . GLY A 1 201 ? -25.320 9.476 32.806 1.00 90.50 201 GLY A CA 1
ATOM 1603 C C . GLY A 1 201 ? -24.546 8.661 31.777 1.00 90.50 201 GLY A C 1
ATOM 1604 O O . GLY A 1 201 ? -23.413 8.973 31.412 1.00 90.50 201 GLY A O 1
ATOM 1605 N N . LEU A 1 202 ? -25.185 7.594 31.307 1.00 91.31 202 LEU A N 1
ATOM 1606 C CA . LEU A 1 202 ? -24.686 6.750 30.234 1.00 91.31 202 LEU A CA 1
ATOM 1607 C C . LEU A 1 202 ? -25.808 6.551 29.219 1.00 91.31 202 LEU A C 1
ATOM 1609 O O . LEU A 1 202 ? -26.828 5.937 29.527 1.00 91.31 202 LEU A O 1
ATOM 1613 N N . LEU A 1 203 ? -25.610 7.058 28.004 1.00 93.56 203 LEU A N 1
ATOM 1614 C CA . LEU A 1 203 ? -26.546 6.882 26.899 1.00 93.56 203 LEU A CA 1
ATOM 1615 C C . LEU A 1 203 ? -26.046 5.773 25.972 1.00 93.56 203 LEU A C 1
ATOM 1617 O O . LEU A 1 203 ? -24.973 5.885 25.384 1.00 93.56 203 LEU A O 1
ATOM 1621 N N . VAL A 1 204 ? -26.847 4.720 25.808 1.00 92.12 204 VAL A N 1
ATOM 1622 C CA . VAL A 1 204 ? -26.568 3.631 24.861 1.00 92.12 204 VAL A CA 1
ATOM 1623 C C . VAL A 1 204 ? -27.570 3.707 23.714 1.00 92.12 204 VAL A C 1
ATOM 1625 O O . VAL A 1 204 ? -28.698 3.227 23.821 1.00 92.12 204 VAL A O 1
ATOM 1628 N N . ALA A 1 205 ? -27.157 4.320 22.606 1.00 93.75 205 ALA A N 1
ATOM 1629 C CA . ALA A 1 205 ? -27.983 4.482 21.413 1.00 93.75 205 ALA A CA 1
ATOM 1630 C C . ALA A 1 205 ? -27.720 3.374 20.381 1.00 93.75 205 ALA A C 1
ATOM 1632 O O . ALA A 1 205 ? -26.607 2.870 20.251 1.00 93.75 205 ALA A O 1
ATOM 1633 N N . GLY A 1 206 ? -28.754 2.985 19.634 1.00 91.19 206 GLY A N 1
ATOM 1634 C CA . GLY A 1 206 ? -28.639 2.012 18.546 1.00 91.19 206 GLY A CA 1
ATOM 1635 C C . GLY A 1 206 ? -29.984 1.411 18.153 1.00 91.19 206 GLY A C 1
ATOM 1636 O O . GLY A 1 206 ? -30.928 1.405 18.947 1.00 91.19 206 GLY A O 1
ATOM 1637 N N . THR A 1 207 ? -30.071 0.855 16.949 1.00 92.06 207 THR A N 1
ATOM 1638 C CA . THR A 1 207 ? -31.290 0.226 16.415 1.00 92.06 207 THR A CA 1
ATOM 1639 C C . THR A 1 207 ? -31.681 -1.047 17.187 1.00 92.06 207 THR A C 1
ATOM 1641 O O . THR A 1 207 ? -30.875 -1.608 17.951 1.00 92.06 207 THR A O 1
ATOM 1644 N N . PRO A 1 208 ? -32.935 -1.522 17.065 1.00 87.31 208 PRO A N 1
ATOM 1645 C CA . PRO A 1 208 ? -33.304 -2.865 17.507 1.00 87.31 208 PRO A CA 1
ATOM 1646 C C . PRO A 1 208 ? -32.362 -3.914 16.893 1.00 87.31 208 PRO A C 1
ATOM 1648 O O . PRO A 1 208 ? -32.033 -3.835 15.716 1.00 87.31 208 PRO A O 1
ATOM 1651 N N . GLY A 1 209 ? -31.882 -4.867 17.697 1.00 86.56 209 GLY A N 1
ATOM 1652 C CA . GLY A 1 209 ? -30.941 -5.902 17.240 1.00 86.56 209 GLY A CA 1
ATOM 1653 C C . GLY A 1 209 ? -29.454 -5.518 17.264 1.00 86.56 209 GLY A C 1
ATOM 1654 O O . GLY A 1 209 ? -28.615 -6.401 17.156 1.00 86.56 209 GLY A O 1
ATOM 1655 N N . ALA A 1 210 ? -29.090 -4.255 17.525 1.00 90.31 210 ALA A N 1
ATOM 1656 C CA . ALA A 1 210 ? -27.688 -3.799 17.550 1.00 90.31 210 ALA A CA 1
ATOM 1657 C C . ALA A 1 210 ? -26.825 -4.344 18.718 1.00 90.31 210 ALA A C 1
ATOM 1659 O O . ALA A 1 210 ? -25.708 -3.886 18.934 1.00 90.31 210 ALA A O 1
ATOM 1660 N N . GLY A 1 211 ? -27.340 -5.270 19.533 1.00 90.56 211 GLY A N 1
ATOM 1661 C CA . GLY A 1 211 ? -26.575 -5.899 20.617 1.00 90.56 211 GLY A CA 1
ATOM 1662 C C . GLY A 1 211 ? -26.363 -5.052 21.881 1.00 90.56 211 GLY A C 1
ATOM 1663 O O . GLY A 1 211 ? -25.616 -5.477 22.759 1.00 90.56 211 GLY A O 1
ATOM 1664 N N . LYS A 1 212 ? -27.038 -3.900 22.028 1.00 92.75 212 LYS A N 1
ATOM 1665 C CA . LYS A 1 212 ? -26.918 -2.987 23.192 1.00 92.75 212 LYS A CA 1
ATOM 1666 C C . LYS A 1 212 ? -26.974 -3.710 24.545 1.00 92.75 212 LYS A C 1
ATOM 1668 O O . LYS A 1 212 ? -26.120 -3.493 25.406 1.00 92.75 212 LYS A O 1
ATOM 1673 N N . SER A 1 213 ? -27.964 -4.591 24.714 1.00 91.00 213 SER A N 1
ATOM 1674 C CA . SER A 1 213 ? -28.167 -5.337 25.958 1.00 91.00 213 SER A CA 1
ATOM 1675 C C . SER A 1 213 ? -27.001 -6.277 26.259 1.00 91.00 213 SER A C 1
ATOM 1677 O O . SER A 1 213 ? -26.538 -6.344 27.394 1.00 91.00 213 SER A O 1
ATOM 1679 N N . TYR A 1 214 ? -26.494 -6.962 25.232 1.00 90.25 214 TYR A N 1
ATOM 1680 C CA . TYR A 1 214 ? -25.419 -7.939 25.361 1.00 90.25 214 TYR A CA 1
ATOM 1681 C C . TYR A 1 214 ? -24.061 -7.279 25.629 1.00 90.25 214 TYR A C 1
ATOM 1683 O O . TYR A 1 214 ? -23.365 -7.686 26.556 1.00 90.25 214 TYR A O 1
ATOM 1691 N N . PHE A 1 215 ? -23.703 -6.256 24.846 1.00 90.62 215 PHE A N 1
ATOM 1692 C CA . PHE A 1 215 ? -22.373 -5.643 24.892 1.00 90.62 215 PHE A CA 1
ATOM 1693 C C . PHE A 1 215 ? -22.196 -4.611 26.005 1.00 90.62 215 PHE A C 1
ATOM 1695 O O . PHE A 1 215 ? -21.080 -4.439 26.481 1.00 90.62 215 PHE A O 1
ATOM 1702 N N . VAL A 1 216 ? -23.264 -3.922 26.426 1.00 93.62 216 VAL A N 1
ATOM 1703 C CA . VAL A 1 216 ? -23.151 -2.822 27.397 1.00 93.62 216 VAL A CA 1
ATOM 1704 C C . VAL A 1 216 ? -23.984 -3.087 28.643 1.00 93.62 216 VAL A C 1
ATOM 1706 O O . VAL A 1 216 ? -23.430 -3.228 29.731 1.00 93.62 216 VAL A O 1
ATOM 1709 N N . ILE A 1 217 ? -25.307 -3.211 28.505 1.00 94.69 217 ILE A N 1
ATOM 1710 C CA . ILE A 1 217 ? -26.221 -3.223 29.663 1.00 94.69 217 ILE A CA 1
ATOM 1711 C C . ILE A 1 217 ? -25.955 -4.410 30.596 1.00 94.69 217 ILE A C 1
ATOM 1713 O O . ILE A 1 217 ? -25.917 -4.241 31.813 1.00 94.69 217 ILE A O 1
ATOM 1717 N N . ARG A 1 218 ? -25.676 -5.599 30.052 1.00 94.62 218 ARG A N 1
ATOM 1718 C CA . ARG A 1 218 ? -25.321 -6.782 30.847 1.00 94.62 218 ARG A CA 1
ATOM 1719 C C . ARG A 1 218 ? -24.104 -6.546 31.746 1.00 94.62 218 ARG A C 1
ATOM 1721 O O . ARG A 1 218 ? -24.112 -7.005 32.887 1.00 94.62 218 ARG A O 1
ATOM 1728 N N . HIS A 1 219 ? -23.074 -5.851 31.254 1.00 95.50 219 HIS A N 1
ATOM 1729 C CA . HIS A 1 219 ? -21.876 -5.542 32.043 1.00 95.50 219 HIS A CA 1
ATOM 1730 C C . HIS A 1 219 ? -22.187 -4.570 33.181 1.00 95.50 219 HIS A C 1
ATOM 1732 O O . HIS A 1 219 ? -21.663 -4.748 34.280 1.00 95.50 219 HIS A O 1
ATOM 1738 N N . ILE A 1 220 ? -23.069 -3.596 32.938 1.00 95.88 220 ILE A N 1
ATOM 1739 C CA . ILE A 1 220 ? -23.539 -2.655 33.961 1.00 95.88 220 ILE A CA 1
ATOM 1740 C C . ILE A 1 220 ? -24.259 -3.411 35.073 1.00 95.88 220 ILE A C 1
ATOM 1742 O O . ILE A 1 220 ? -23.860 -3.290 36.229 1.00 95.88 220 ILE A O 1
ATOM 1746 N N . ILE A 1 221 ? -25.264 -4.219 34.712 1.00 96.88 221 ILE A N 1
ATOM 1747 C CA . ILE A 1 221 ? -26.065 -5.013 35.653 1.00 96.88 221 ILE A CA 1
ATOM 1748 C C . ILE A 1 221 ? -25.157 -5.914 36.496 1.00 96.88 221 ILE A C 1
ATOM 1750 O O . ILE A 1 221 ? -25.200 -5.861 37.721 1.00 96.88 221 ILE A O 1
ATOM 1754 N N . ASP A 1 222 ? -24.293 -6.703 35.854 1.00 97.19 222 ASP A N 1
ATOM 1755 C CA . ASP A 1 222 ? -23.397 -7.641 36.539 1.00 97.19 222 ASP A CA 1
ATOM 1756 C C . ASP A 1 222 ? -22.468 -6.938 37.536 1.00 97.19 222 ASP A C 1
ATOM 1758 O O . ASP A 1 222 ? -22.385 -7.339 38.697 1.00 97.19 222 ASP A O 1
ATOM 1762 N N . GLN A 1 223 ? -21.785 -5.874 37.101 1.00 97.38 223 GLN A N 1
ATOM 1763 C CA . GLN A 1 223 ? -20.778 -5.202 37.922 1.00 97.38 223 GLN A CA 1
ATOM 1764 C C . GLN A 1 223 ? -21.399 -4.383 39.052 1.00 97.38 223 GLN A C 1
ATOM 1766 O O . GLN A 1 223 ? -20.894 -4.437 40.169 1.00 97.38 223 GLN A O 1
ATOM 1771 N N . HIS A 1 224 ? -22.501 -3.672 38.810 1.00 96.25 224 HIS A N 1
ATOM 1772 C CA . HIS A 1 224 ? -23.165 -2.895 39.859 1.00 96.25 224 HIS A CA 1
ATOM 1773 C C . HIS A 1 224 ? -23.811 -3.792 40.914 1.00 96.25 224 HIS A C 1
ATOM 1775 O O . HIS A 1 224 ? -23.644 -3.537 42.106 1.00 96.25 224 HIS A O 1
ATOM 1781 N N . ILE A 1 225 ? -24.469 -4.883 40.502 1.00 96.88 225 ILE A N 1
ATOM 1782 C CA . ILE A 1 225 ? -24.992 -5.871 41.451 1.00 96.88 225 ILE A CA 1
ATOM 1783 C C . ILE A 1 225 ? -23.831 -6.444 42.271 1.00 96.88 225 ILE A C 1
ATOM 1785 O O . ILE A 1 225 ? -23.878 -6.368 43.496 1.00 96.88 225 ILE A O 1
ATOM 1789 N N . LYS A 1 226 ? -22.741 -6.905 41.634 1.00 96.38 226 LYS A N 1
ATOM 1790 C CA . LYS A 1 226 ? -21.542 -7.402 42.340 1.00 96.38 226 LYS A CA 1
ATOM 1791 C C . LYS A 1 226 ? -21.001 -6.404 43.373 1.00 96.38 226 LYS A C 1
ATOM 1793 O O . LYS A 1 226 ? -20.527 -6.819 44.426 1.00 96.38 226 LYS A O 1
ATOM 1798 N N . LYS A 1 227 ? -21.057 -5.105 43.068 1.00 95.38 227 LYS A N 1
ATOM 1799 C CA . LYS A 1 227 ? -20.568 -4.013 43.923 1.00 95.38 227 LYS A CA 1
ATOM 1800 C C . LYS A 1 227 ? -21.542 -3.587 45.022 1.00 95.38 227 LYS A C 1
ATOM 1802 O O . LYS A 1 227 ? -21.194 -2.736 45.828 1.00 95.38 227 LYS A O 1
ATOM 1807 N N . GLY A 1 228 ? -22.732 -4.178 45.095 1.00 94.50 228 GLY A N 1
ATOM 1808 C CA . GLY A 1 228 ? -23.676 -3.887 46.169 1.00 94.50 228 GLY A CA 1
ATOM 1809 C C . GLY A 1 228 ? -24.735 -2.837 45.838 1.00 94.50 228 GLY A C 1
ATOM 1810 O O . GLY A 1 228 ? -25.481 -2.441 46.730 1.00 94.50 228 GLY A O 1
ATOM 1811 N N . PHE A 1 229 ? -24.816 -2.370 44.590 1.00 94.56 229 PHE A N 1
ATOM 1812 C CA . PHE A 1 229 ? -25.746 -1.303 44.226 1.00 94.56 229 PHE A CA 1
ATOM 1813 C C . PHE A 1 229 ? -27.190 -1.788 44.218 1.00 94.56 229 PHE A C 1
ATOM 1815 O O . PHE A 1 229 ? -27.509 -2.857 43.694 1.00 94.56 229 PHE A O 1
ATOM 1822 N N . SER A 1 230 ? -28.070 -0.937 44.741 1.00 93.62 230 SER A N 1
ATOM 1823 C CA . SER A 1 230 ? -29.501 -1.042 44.467 1.00 93.62 230 SER A CA 1
ATOM 1824 C C . SER A 1 230 ? -29.760 -0.611 43.027 1.00 93.62 230 SER A C 1
ATOM 1826 O O . SER A 1 230 ? -29.171 0.358 42.548 1.00 93.62 230 SER A O 1
ATOM 1828 N N . MET A 1 231 ? -30.625 -1.340 42.327 1.00 94.38 231 MET A N 1
ATOM 1829 C CA . MET A 1 231 ? -30.880 -1.126 40.908 1.00 94.38 231 MET A CA 1
ATOM 1830 C C . MET A 1 231 ? -32.378 -1.045 40.653 1.00 94.38 231 MET A C 1
ATOM 1832 O O . MET A 1 231 ? -33.120 -1.955 41.011 1.00 94.38 231 MET A O 1
ATOM 1836 N N . PHE A 1 232 ? -32.797 0.035 39.999 1.00 95.38 232 PHE A N 1
ATOM 1837 C CA . PHE A 1 232 ? -34.115 0.137 39.392 1.00 95.38 232 PHE A CA 1
ATOM 1838 C C . PHE A 1 232 ? -33.981 -0.185 37.905 1.00 95.38 232 PHE A C 1
ATOM 1840 O O . PHE A 1 232 ? -33.220 0.473 37.193 1.00 95.38 232 PHE A O 1
ATOM 1847 N N . LEU A 1 233 ? -34.675 -1.225 37.452 1.00 94.62 233 LEU A N 1
ATOM 1848 C CA . LEU A 1 233 ? -34.550 -1.751 36.099 1.00 94.62 233 LEU A CA 1
ATOM 1849 C C . LEU A 1 233 ? -35.907 -1.696 35.402 1.00 94.62 233 LEU A C 1
ATOM 1851 O O . LEU A 1 233 ? -36.848 -2.358 35.825 1.00 94.62 233 LEU A O 1
ATOM 1855 N N . TYR A 1 234 ? -35.984 -0.927 34.319 1.00 93.81 234 TYR A N 1
ATOM 1856 C CA . TYR A 1 234 ? -37.138 -0.926 33.429 1.00 93.81 234 TYR A CA 1
ATOM 1857 C C . TYR A 1 234 ? -36.879 -1.878 32.260 1.00 93.81 234 TYR A C 1
ATOM 1859 O O . TYR A 1 234 ? -36.007 -1.624 31.425 1.00 93.81 234 TYR A O 1
ATOM 1867 N N . ASP A 1 235 ? -37.617 -2.984 32.220 1.00 91.94 235 ASP A N 1
ATOM 1868 C CA . ASP A 1 235 ? -37.440 -4.054 31.240 1.00 91.94 235 ASP A CA 1
ATOM 1869 C C . ASP A 1 235 ? -38.631 -4.117 30.282 1.00 91.94 235 ASP A C 1
ATOM 1871 O O . ASP A 1 235 ? -39.581 -4.865 30.482 1.00 91.94 235 ASP A O 1
ATOM 1875 N N . PHE A 1 236 ? -38.580 -3.304 29.225 1.00 87.75 236 PHE A N 1
ATOM 1876 C CA . PHE A 1 236 ? -39.645 -3.249 28.217 1.00 87.75 236 PHE A CA 1
ATOM 1877 C C . PHE A 1 236 ? -39.856 -4.585 27.481 1.00 87.75 236 PHE A C 1
ATOM 1879 O O . PHE A 1 236 ? -40.933 -4.836 26.951 1.00 87.75 236 PHE A O 1
ATOM 1886 N N . LYS A 1 237 ? -38.827 -5.439 27.412 1.00 85.94 237 LYS A N 1
ATOM 1887 C CA . LYS A 1 237 ? -38.885 -6.759 26.769 1.00 85.94 237 LYS A CA 1
ATOM 1888 C C . LYS A 1 237 ? -38.860 -7.855 27.825 1.00 85.94 237 LYS A C 1
ATOM 1890 O O . LYS A 1 237 ? -38.012 -8.745 27.773 1.00 85.94 237 LYS A O 1
ATOM 1895 N N . TYR A 1 238 ? -39.749 -7.734 28.807 1.00 84.62 238 TYR A N 1
ATOM 1896 C CA . TYR A 1 238 ? -39.796 -8.657 29.929 1.00 84.62 238 TYR A CA 1
ATOM 1897 C C . TYR A 1 238 ? -39.818 -10.121 29.434 1.00 84.62 238 TYR A C 1
ATOM 1899 O O . TYR A 1 238 ? -40.599 -10.461 28.548 1.00 84.62 238 TYR A O 1
ATOM 1907 N N . ASP A 1 239 ? -38.953 -11.011 29.928 1.00 88.38 239 ASP A N 1
ATOM 1908 C CA . ASP A 1 239 ? -38.080 -10.904 31.109 1.00 88.38 239 ASP A CA 1
ATOM 1909 C C . ASP A 1 239 ? -36.563 -10.840 30.810 1.00 88.38 239 ASP A C 1
ATOM 1911 O O . ASP A 1 239 ? -35.751 -11.276 31.633 1.00 88.38 239 ASP A O 1
ATOM 1915 N N . ASP A 1 240 ? -36.158 -10.288 29.661 1.00 90.81 240 ASP A N 1
ATOM 1916 C CA . ASP A 1 240 ? -34.767 -10.282 29.177 1.00 90.81 240 ASP A CA 1
ATOM 1917 C C . ASP A 1 240 ? -33.747 -9.753 30.205 1.00 90.81 240 ASP A C 1
ATOM 1919 O O . ASP A 1 240 ? -32.820 -10.460 30.622 1.00 90.81 240 ASP A O 1
ATOM 1923 N N . LEU A 1 241 ? -33.871 -8.484 30.607 1.00 94.25 241 LEU A N 1
ATOM 1924 C CA . LEU A 1 241 ? -32.927 -7.857 31.538 1.00 94.25 241 LEU A CA 1
ATOM 1925 C C . LEU A 1 241 ? -33.182 -8.325 32.973 1.00 94.25 241 LEU A C 1
ATOM 1927 O O . LEU A 1 241 ? -32.241 -8.452 33.763 1.00 94.25 241 LEU A O 1
ATOM 1931 N N . SER A 1 242 ? -34.439 -8.622 33.289 1.00 94.38 242 SER A N 1
ATOM 1932 C CA . SER A 1 242 ? -34.895 -9.082 34.600 1.00 94.38 242 SER A CA 1
ATOM 1933 C C . SER A 1 242 ? -34.245 -10.412 34.982 1.00 94.38 242 SER A C 1
ATOM 1935 O O . SER A 1 242 ? -33.669 -10.533 36.067 1.00 94.38 242 SER A O 1
ATOM 1937 N N . LYS A 1 243 ? -34.214 -11.384 34.058 1.00 94.81 243 LYS A N 1
ATOM 1938 C CA . LYS A 1 243 ? -33.486 -12.652 34.224 1.00 94.81 243 LYS A CA 1
ATOM 1939 C C . LYS A 1 243 ? -31.999 -12.433 34.461 1.00 94.81 243 LYS A C 1
ATOM 1941 O O . LYS A 1 243 ? -31.400 -13.124 35.287 1.00 94.81 243 LYS A O 1
ATOM 1946 N N . ILE A 1 244 ? -31.373 -11.500 33.742 1.00 95.56 244 ILE A N 1
ATOM 1947 C CA . ILE A 1 244 ? -29.949 -11.195 33.936 1.00 95.56 244 ILE A CA 1
ATOM 1948 C C . ILE A 1 244 ? -29.732 -10.660 35.353 1.00 95.56 244 ILE A C 1
ATOM 1950 O O . ILE A 1 244 ? -28.883 -11.189 36.069 1.00 95.56 244 ILE A O 1
ATOM 1954 N N . ALA A 1 245 ? -30.507 -9.660 35.772 1.00 96.75 245 ALA A N 1
ATOM 1955 C CA . ALA A 1 245 ? -30.386 -9.056 37.094 1.00 96.75 245 ALA A CA 1
ATOM 1956 C C . ALA A 1 245 ? -30.606 -10.078 38.216 1.00 96.75 245 ALA A C 1
ATOM 1958 O O . ALA A 1 245 ? -29.757 -10.201 39.098 1.00 96.75 245 ALA A O 1
ATOM 1959 N N . TYR A 1 246 ? -31.675 -10.873 38.139 1.00 96.69 246 TYR A N 1
ATOM 1960 C CA . TYR A 1 246 ? -31.992 -11.883 39.146 1.00 96.69 246 TYR A CA 1
ATOM 1961 C C . TYR A 1 246 ? -30.892 -12.947 39.269 1.00 96.69 246 TYR A C 1
ATOM 1963 O O . TYR A 1 246 ? -30.403 -13.221 4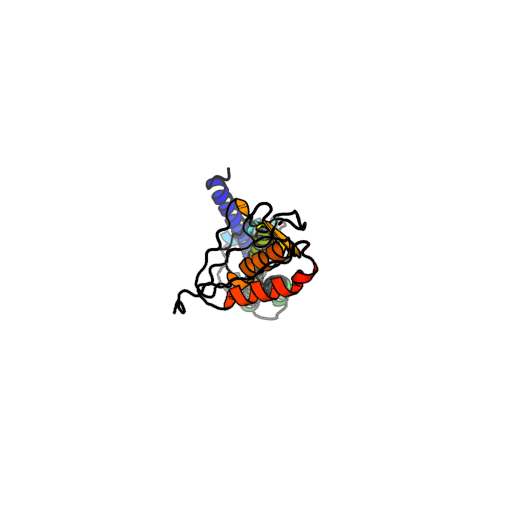0.364 1.00 96.69 246 TYR A O 1
ATOM 1971 N N . ASN A 1 247 ? -30.406 -13.481 38.145 1.00 96.88 247 ASN A N 1
ATOM 1972 C CA . ASN A 1 247 ? -29.329 -14.472 38.160 1.00 96.88 247 ASN A CA 1
ATOM 1973 C C . ASN A 1 247 ? -28.019 -13.910 38.729 1.00 96.88 247 ASN A C 1
ATOM 1975 O O . ASN A 1 247 ? -27.295 -14.605 39.445 1.00 96.88 247 ASN A O 1
ATOM 1979 N N . LYS A 1 248 ? -27.688 -12.649 38.423 1.00 97.44 248 LYS A N 1
ATOM 1980 C CA . LYS A 1 248 ? -26.508 -11.991 39.001 1.00 97.44 248 LYS A CA 1
ATOM 1981 C C . LYS A 1 248 ? -26.681 -11.726 40.489 1.00 97.44 248 LYS A C 1
ATOM 1983 O O . LYS A 1 248 ? -25.733 -11.944 41.239 1.00 97.44 248 LYS A O 1
ATOM 1988 N N . LEU A 1 249 ? -27.876 -11.332 40.921 1.00 96.94 249 LEU A N 1
ATOM 1989 C CA . LEU A 1 249 ? -28.187 -11.161 42.332 1.00 96.94 249 LEU A CA 1
ATOM 1990 C C . LEU A 1 249 ? -28.005 -12.477 43.090 1.00 96.94 249 LEU A C 1
ATOM 1992 O O . LEU A 1 249 ? -27.271 -12.493 44.071 1.00 96.94 249 LEU A O 1
ATOM 1996 N N . LEU A 1 250 ? -28.582 -13.581 42.600 1.00 96.94 250 LEU A N 1
ATOM 1997 C CA . LEU A 1 250 ? -28.393 -14.913 43.186 1.00 96.94 250 LEU A CA 1
ATOM 1998 C C . LEU A 1 250 ? -26.911 -15.295 43.266 1.00 96.94 250 LEU A C 1
ATOM 2000 O O . LEU A 1 250 ? -26.443 -15.751 44.308 1.00 96.94 250 LEU A O 1
ATOM 2004 N N . LYS A 1 251 ? -26.151 -15.047 42.191 1.00 97.62 251 LYS A N 1
ATOM 2005 C CA . LYS A 1 251 ? -24.713 -15.338 42.136 1.00 97.62 251 LYS A CA 1
ATOM 2006 C C . LYS A 1 251 ? -23.917 -14.608 43.223 1.00 97.62 251 LYS A C 1
ATOM 2008 O O . LYS A 1 251 ? -22.987 -15.188 43.776 1.00 97.62 251 LYS A O 1
ATOM 2013 N N . TYR A 1 252 ? -24.238 -13.346 43.506 1.00 97.19 252 TYR A N 1
ATOM 2014 C CA . TYR A 1 252 ? -23.502 -12.531 44.480 1.00 97.19 252 TYR A CA 1
ATOM 2015 C C . TYR A 1 252 ? -24.178 -12.463 45.856 1.00 97.19 252 TYR A C 1
ATOM 2017 O O . TYR A 1 252 ? -23.631 -11.856 46.773 1.00 97.19 252 TYR A O 1
ATOM 2025 N N . TYR A 1 253 ? -25.331 -13.117 46.030 1.00 95.69 253 TYR A N 1
ATOM 2026 C CA . TYR A 1 253 ? -26.205 -12.997 47.199 1.00 95.69 253 TYR A CA 1
ATOM 2027 C C . TYR A 1 253 ? -25.492 -13.271 48.530 1.00 95.69 253 TYR A C 1
ATOM 2029 O O . TYR A 1 253 ? -25.707 -12.586 49.535 1.00 95.69 253 TYR A O 1
ATOM 2037 N N . SER A 1 254 ? -24.599 -14.261 48.551 1.00 95.00 254 SER A N 1
ATOM 2038 C CA . SER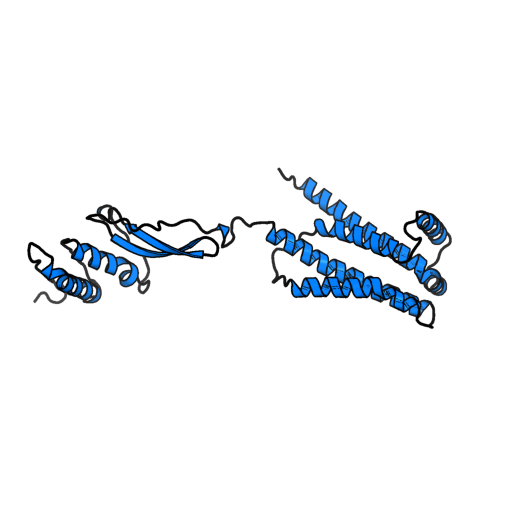 A 1 254 ? -23.816 -14.617 49.737 1.00 95.00 254 SER A CA 1
ATOM 2039 C C . SER A 1 254 ? -22.866 -13.498 50.180 1.00 95.00 254 SER A C 1
ATOM 2041 O O . SER A 1 254 ? -22.688 -13.325 51.383 1.00 95.00 254 SER A O 1
ATOM 2043 N N . GLY A 1 255 ? -22.347 -12.694 49.246 1.00 93.19 255 GLY A N 1
ATOM 2044 C CA . GLY A 1 255 ? -21.368 -11.632 49.498 1.00 93.19 255 GLY A CA 1
ATOM 2045 C C . GLY A 1 255 ? -21.933 -10.349 50.114 1.00 93.19 255 GLY A C 1
ATOM 2046 O O . GLY A 1 255 ? -21.167 -9.519 50.599 1.00 93.19 255 GLY A O 1
ATOM 2047 N N . TYR A 1 256 ? -23.256 -10.172 50.137 1.00 94.69 256 TYR A N 1
ATOM 2048 C CA . TYR A 1 256 ? -23.866 -8.987 50.739 1.00 94.69 256 TYR A CA 1
ATOM 2049 C C . TYR A 1 256 ? -23.913 -9.078 52.265 1.00 94.69 256 TYR A C 1
ATOM 2051 O O . TYR A 1 256 ? -24.395 -10.077 52.814 1.00 94.69 256 TYR A O 1
ATOM 2059 N N . LYS A 1 257 ? -23.499 -7.986 52.927 1.00 93.56 257 LYS A N 1
ATOM 2060 C CA . LYS A 1 257 ? -23.650 -7.781 54.379 1.00 93.56 257 LYS A CA 1
ATOM 2061 C C . LYS A 1 257 ? -25.123 -7.722 54.792 1.00 93.56 257 LYS A C 1
ATOM 2063 O O . LYS A 1 257 ? -25.516 -8.381 55.744 1.00 93.56 257 LYS A O 1
ATOM 2068 N N . ILE A 1 258 ? -25.927 -6.957 54.051 1.00 94.19 258 ILE A N 1
ATOM 2069 C CA . ILE A 1 258 ? -27.384 -6.866 54.209 1.00 94.19 258 ILE A CA 1
ATOM 2070 C C . ILE A 1 258 ? -28.008 -7.549 53.000 1.00 94.19 258 ILE A C 1
ATOM 2072 O O . ILE A 1 258 ? -27.711 -7.177 51.865 1.00 94.19 258 ILE A O 1
ATOM 2076 N N . LYS A 1 259 ? -28.833 -8.571 53.231 1.00 94.00 259 LYS A N 1
ATOM 2077 C CA . LYS A 1 259 ? -29.400 -9.364 52.140 1.00 94.00 259 LYS A CA 1
ATOM 2078 C C . LYS A 1 259 ? -30.385 -8.530 51.307 1.00 94.00 259 LYS A C 1
ATOM 2080 O O . LYS A 1 259 ? -31.332 -7.993 51.882 1.00 94.00 259 LYS A O 1
ATOM 2085 N N . PRO A 1 260 ? -30.184 -8.406 49.979 1.00 94.38 260 PRO A N 1
ATOM 2086 C CA . PRO A 1 260 ? -31.091 -7.635 49.139 1.00 94.38 260 PRO A CA 1
ATOM 2087 C C . PRO A 1 260 ? -32.432 -8.349 48.984 1.00 94.38 260 PRO A C 1
ATOM 2089 O O . PRO A 1 260 ? -32.496 -9.579 48.977 1.00 94.38 260 PRO A O 1
ATOM 2092 N N . SER A 1 261 ? -33.489 -7.569 48.791 1.00 94.75 261 SER A N 1
ATOM 2093 C CA . SER A 1 261 ? -34.780 -8.064 48.306 1.00 94.75 261 SER A CA 1
ATOM 2094 C C . SER A 1 261 ? -34.912 -7.762 46.813 1.00 94.75 261 SER A C 1
ATOM 2096 O O . SER A 1 261 ? -34.361 -6.769 46.337 1.00 94.75 261 SER A O 1
ATOM 2098 N N . PHE A 1 262 ? -35.626 -8.610 46.073 1.00 95.00 262 PHE A N 1
ATOM 2099 C CA . PHE A 1 262 ? -35.894 -8.423 44.647 1.00 95.00 262 PHE A CA 1
ATOM 2100 C C . PHE A 1 262 ? -37.399 -8.295 44.446 1.00 95.00 262 PHE A C 1
ATOM 2102 O O . PHE A 1 262 ? -38.139 -9.232 44.733 1.00 95.00 262 PHE A O 1
ATOM 2109 N N . TYR A 1 263 ? -37.836 -7.132 43.974 1.00 94.12 263 TYR A N 1
ATOM 2110 C CA . TYR A 1 263 ? -39.242 -6.834 43.730 1.00 94.12 263 TYR A CA 1
ATOM 2111 C C . TYR A 1 263 ? -39.462 -6.634 42.236 1.00 94.12 263 TYR A C 1
ATOM 2113 O O . TYR A 1 263 ? -38.640 -6.011 41.563 1.00 94.12 263 TYR A O 1
ATOM 2121 N N . VAL A 1 264 ? -40.579 -7.150 41.734 1.00 92.31 264 VAL A N 1
ATOM 2122 C CA . VAL A 1 264 ? -41.015 -6.980 40.348 1.00 92.31 264 VAL A CA 1
ATOM 2123 C C . VAL A 1 264 ? -42.395 -6.348 40.380 1.00 92.31 264 VAL A C 1
ATOM 2125 O O . VAL A 1 264 ? -43.274 -6.829 41.087 1.00 92.31 264 VAL A O 1
ATOM 2128 N N . ILE A 1 265 ? -42.564 -5.270 39.621 1.00 90.62 265 ILE A N 1
ATOM 2129 C CA . ILE A 1 265 ? -43.864 -4.654 39.363 1.00 90.62 265 ILE A CA 1
ATOM 2130 C C . ILE A 1 265 ? -44.148 -4.900 37.888 1.00 90.62 265 ILE A C 1
ATOM 2132 O O . ILE A 1 265 ? -43.448 -4.359 37.031 1.00 90.62 265 ILE A O 1
ATOM 2136 N N . ASN A 1 266 ? -45.130 -5.752 37.603 1.00 87.94 266 ASN A N 1
ATOM 2137 C CA . ASN A 1 266 ? -45.584 -6.002 36.245 1.00 87.94 266 ASN A CA 1
ATOM 2138 C C . ASN A 1 266 ? -46.793 -5.107 35.957 1.00 87.94 266 ASN A C 1
ATOM 2140 O O . ASN A 1 266 ? -47.833 -5.254 36.588 1.00 87.94 266 ASN A O 1
ATOM 2144 N N . PHE A 1 267 ? -46.655 -4.169 35.021 1.00 83.69 267 PHE A N 1
ATOM 2145 C CA . PHE A 1 267 ? -47.755 -3.274 34.655 1.00 83.69 267 PHE A CA 1
ATOM 2146 C C . PHE A 1 267 ? -48.811 -3.943 33.765 1.00 83.69 267 PHE A C 1
ATOM 2148 O O . PHE A 1 267 ? -49.921 -3.426 33.677 1.00 83.69 267 PHE A O 1
ATOM 2155 N N . ASP A 1 268 ? -48.490 -5.081 33.145 1.00 83.06 268 ASP A N 1
ATOM 2156 C CA . ASP A 1 268 ? -49.452 -5.863 32.359 1.00 83.06 268 ASP A CA 1
ATOM 2157 C C . ASP A 1 268 ? -50.314 -6.781 33.247 1.00 83.06 268 ASP A C 1
ATOM 2159 O O . ASP A 1 268 ? -51.342 -7.284 32.800 1.00 83.06 268 ASP A O 1
ATOM 2163 N N . ASP A 1 269 ? -49.909 -6.984 34.505 1.00 78.38 269 ASP A N 1
ATOM 2164 C CA . ASP A 1 269 ? -50.544 -7.882 35.474 1.00 78.38 269 ASP A CA 1
ATOM 2165 C C . ASP A 1 269 ? -50.728 -7.156 36.818 1.00 78.38 269 ASP A C 1
ATOM 2167 O O . ASP A 1 269 ? -49.985 -7.357 37.779 1.00 78.38 269 ASP A O 1
ATOM 2171 N N . LEU A 1 270 ? -51.670 -6.207 36.832 1.00 77.50 270 LEU A N 1
ATOM 2172 C CA . LEU A 1 270 ? -51.982 -5.335 37.976 1.00 77.50 270 LEU A CA 1
ATOM 2173 C C . LEU A 1 270 ? -53.234 -5.774 38.760 1.00 77.50 270 LEU A C 1
ATOM 2175 O O . LEU A 1 270 ? -53.684 -5.021 39.627 1.00 77.50 270 LEU A O 1
ATOM 2179 N N . ASN A 1 271 ? -53.808 -6.939 38.438 1.00 58.75 271 ASN A N 1
ATOM 2180 C CA . ASN A 1 271 ? -55.075 -7.433 38.995 1.00 58.75 271 ASN A CA 1
ATOM 2181 C C . ASN A 1 271 ? -54.881 -8.555 40.016 1.00 58.75 271 ASN A C 1
ATOM 2183 O O . ASN A 1 271 ? -54.070 -9.466 39.754 1.00 58.75 271 ASN A O 1
#

Secondary structure (DSSP, 8-state):
---HHHHHHHHHHHHHHHHHHHHHHHHHHHHHTHHHHHHTT---HHHHHHHHHHHTTTTTSSSSHHHHHHHHHHHHHHHT----S-S---HHHHHHHHHHHHHHHHHGGGGGGS-S-HHHHHHHHHHHHHHHHHHHHHHHHHHHHHHHHHHS--TTSTTTT------S----SS-EEEEEEEEETTEEEEEEEEES-GGG-------TTS-HIIIIIHHHHHHHHHTT-------TTTTHHHHHHHHHHHHHGGG-SSPPP-----TT---

pLDDT: mean 89.44, std 11.2, range [37.12, 98.25]